Protein AF-A0ABD0K688-F1 (afdb_monomer)

Nearest PDB structures (foldseek):
  4f3j-assembly1_A  TM=7.215E-01  e=3.694E-07  Homo sapiens
  2wnv-assembly1_B  TM=7.063E-01  e=3.920E-07  Homo sapiens
  1gr3-assembly1_A  TM=7.511E-01  e=2.616E-06  Homo sapiens
  2jg8-assembly1_B  TM=7.285E-01  e=1.013E-06  Homo sapiens
  5hzf-assembly1_A  TM=6.745E-01  e=1.872E-04  Homo sapiens

Mean predicted aligned error: 16.09 Å

InterPro domains:
  IPR008983 Tumour necrosis factor-like domain superfamily [G3DSA:2.60.120.40] (109-237)
  IPR008983 Tumour necrosis factor-like domain superfamily [SSF49842] (114-235)

Sequence (237 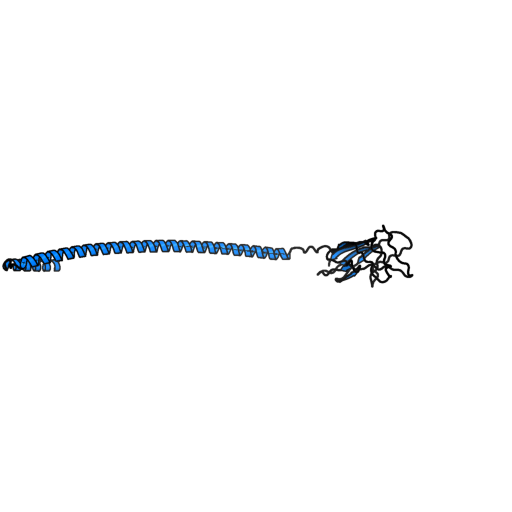aa):
MAQRVTLFLVVAFCMTVLYLLGPAEGSIEIYGKAQQQASQMKAWKLKTISDIANLENLVNHMEDTVTTLNETLDGAFAQADLHADTLGSIVDDLTTILLDIQSGAASVPTYEAPVAFQAQVDASSNTASAWSFYPIVYEDTKLNHLDAYDNQTGIFTAPVRDTNYREMTITKIDALGNREDLAYLHYYTSQETSATTITHLEVGETVAVYPMYDDGDSWTLDSGWYNGFAGYLIAAD

Structure (mmCIF, N/CA/C/O backbone):
data_AF-A0ABD0K688-F1
#
_entry.id   AF-A0ABD0K688-F1
#
loop_
_atom_site.group_PDB
_atom_site.id
_atom_site.type_symbol
_atom_site.label_atom_id
_atom_site.label_alt_id
_atom_site.label_comp_id
_atom_site.label_asym_id
_atom_site.label_entity_id
_atom_site.label_seq_id
_atom_site.pdbx_PDB_ins_code
_atom_site.Cartn_x
_atom_site.Cartn_y
_atom_site.Cartn_z
_atom_site.occupancy
_atom_site.B_iso_or_equiv
_atom_site.auth_seq_id
_atom_site.auth_comp_id
_atom_site.auth_asym_id
_atom_site.auth_atom_id
_atom_site.pdbx_PDB_model_num
ATOM 1 N N . MET A 1 1 ? -59.401 7.915 67.993 1.00 55.50 1 MET A N 1
ATOM 2 C CA . MET A 1 1 ? -59.715 7.745 69.435 1.00 55.50 1 MET A CA 1
ATOM 3 C C . MET A 1 1 ? -60.657 6.576 69.713 1.00 55.50 1 MET A C 1
ATOM 5 O O . MET A 1 1 ? -60.342 5.804 70.606 1.00 55.50 1 MET A O 1
ATOM 9 N N . ALA A 1 2 ? -61.747 6.392 68.956 1.00 57.62 2 ALA A N 1
ATOM 10 C CA . ALA A 1 2 ? -62.766 5.367 69.232 1.00 57.62 2 ALA 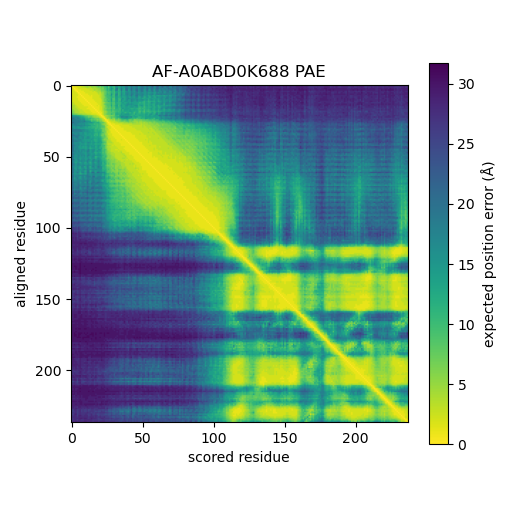A CA 1
ATOM 11 C C . ALA A 1 2 ? -62.225 3.924 69.383 1.00 57.62 2 ALA A C 1
ATOM 13 O O . ALA A 1 2 ? -62.504 3.287 70.390 1.00 57.62 2 ALA A O 1
ATOM 14 N N . GLN A 1 3 ? -61.355 3.443 68.482 1.00 51.72 3 GLN A N 1
ATOM 15 C CA . GLN A 1 3 ? -60.774 2.087 68.579 1.00 51.72 3 GLN A CA 1
ATOM 16 C C . GLN A 1 3 ? -59.948 1.840 69.854 1.00 51.72 3 GLN A C 1
ATOM 18 O O . GLN A 1 3 ? -59.931 0.725 70.370 1.00 51.72 3 GLN A O 1
ATOM 23 N N . ARG A 1 4 ? -59.275 2.871 70.386 1.00 55.72 4 ARG A N 1
ATOM 24 C CA . ARG A 1 4 ? -58.487 2.743 71.623 1.00 55.72 4 ARG A CA 1
ATOM 25 C C . ARG A 1 4 ? -59.384 2.661 72.860 1.00 55.72 4 ARG A C 1
ATOM 27 O O . ARG A 1 4 ? -59.054 1.924 73.779 1.00 55.72 4 ARG A O 1
ATOM 34 N N . VAL A 1 5 ? -60.522 3.363 72.854 1.00 74.00 5 VAL A N 1
ATOM 35 C CA . VAL A 1 5 ? -61.512 3.335 73.947 1.00 74.00 5 VAL A CA 1
ATOM 36 C C . VAL A 1 5 ? -62.238 1.987 73.993 1.00 74.00 5 VAL A C 1
ATOM 38 O O . VAL A 1 5 ? -62.394 1.414 75.068 1.00 74.00 5 VAL A O 1
ATOM 41 N N . THR A 1 6 ? -62.604 1.426 72.836 1.00 75.38 6 THR A N 1
ATOM 42 C CA . THR A 1 6 ? -63.262 0.111 72.759 1.00 75.38 6 THR A CA 1
ATOM 43 C C . THR A 1 6 ? -62.349 -1.019 73.239 1.00 75.38 6 THR A C 1
ATOM 45 O O . THR A 1 6 ? -62.789 -1.863 74.014 1.00 75.38 6 THR A O 1
ATOM 48 N N . LEU A 1 7 ? -61.065 -1.012 72.855 1.00 71.62 7 LEU A N 1
ATOM 49 C CA . LEU A 1 7 ? -60.101 -2.015 73.322 1.00 71.62 7 LEU A CA 1
ATOM 50 C C . LEU A 1 7 ? -59.926 -1.959 74.849 1.00 71.62 7 LEU A C 1
ATOM 52 O O . LEU A 1 7 ? -59.867 -2.995 75.505 1.00 71.62 7 LEU A O 1
ATOM 56 N N . PHE A 1 8 ? -59.900 -0.752 75.418 1.00 76.94 8 PHE A N 1
ATOM 57 C CA . PHE A 1 8 ? -59.746 -0.552 76.858 1.00 76.94 8 PHE A CA 1
ATOM 58 C C . PHE A 1 8 ? -60.951 -1.078 77.652 1.00 76.94 8 PHE A C 1
ATOM 60 O O . PHE A 1 8 ? -60.771 -1.758 78.660 1.00 76.94 8 PHE A O 1
ATOM 67 N N . LEU A 1 9 ? -62.174 -0.824 77.173 1.00 78.31 9 LEU A N 1
ATOM 68 C CA . LEU A 1 9 ? -63.404 -1.317 77.804 1.00 78.31 9 LEU A CA 1
ATOM 69 C C . LEU A 1 9 ? -63.531 -2.844 77.727 1.00 78.31 9 LEU A C 1
ATOM 71 O O . LEU A 1 9 ? -63.941 -3.467 78.703 1.00 78.31 9 LEU A O 1
ATOM 75 N N . VAL A 1 10 ? -63.128 -3.458 76.611 1.00 74.25 10 VAL A N 1
ATOM 76 C CA . VAL A 1 10 ? -63.138 -4.923 76.460 1.00 74.25 10 VAL A CA 1
ATOM 77 C C . VAL A 1 10 ? -62.118 -5.579 77.396 1.00 74.25 10 VAL A C 1
ATOM 79 O O . VAL A 1 10 ? -62.448 -6.550 78.070 1.00 74.25 10 VAL A O 1
ATOM 82 N N . VAL A 1 11 ? -60.905 -5.026 77.510 1.00 75.56 11 VAL A N 1
ATOM 83 C CA . VAL A 1 11 ? -59.882 -5.541 78.438 1.00 75.56 11 VAL A CA 1
ATOM 84 C C . VAL A 1 11 ? -60.329 -5.386 79.894 1.00 75.56 11 VAL A C 1
ATOM 86 O O . VAL A 1 11 ? -60.183 -6.326 80.676 1.00 75.56 11 VAL A O 1
ATOM 89 N N . ALA A 1 12 ? -60.921 -4.243 80.252 1.00 75.50 12 ALA A N 1
ATOM 90 C CA . ALA A 1 12 ? -61.446 -4.006 81.596 1.00 75.50 12 ALA A CA 1
ATOM 91 C C . ALA A 1 12 ? -62.590 -4.975 81.946 1.00 75.50 12 ALA A C 1
ATOM 93 O O . ALA A 1 12 ? -62.613 -5.537 83.043 1.00 75.50 12 ALA A O 1
ATOM 94 N N . PHE A 1 13 ? -63.501 -5.233 81.004 1.00 78.31 13 PHE A N 1
ATOM 95 C CA . PHE A 1 13 ? -64.597 -6.182 81.196 1.00 78.31 13 PHE A CA 1
ATOM 96 C C . PHE A 1 13 ? -64.085 -7.622 81.362 1.00 78.31 13 PHE A C 1
ATOM 98 O O . PHE A 1 13 ? -64.467 -8.299 82.314 1.00 78.31 13 PHE A O 1
ATOM 105 N N . CYS A 1 14 ? -63.147 -8.067 80.519 1.00 71.69 14 CYS A N 1
ATOM 106 C CA . CYS A 1 14 ? -62.541 -9.398 80.629 1.00 71.69 14 CYS A CA 1
ATOM 107 C C . CYS A 1 14 ? -61.786 -9.593 81.954 1.00 71.69 14 CYS A C 1
ATOM 109 O O . CYS A 1 14 ? -61.914 -10.646 82.576 1.00 71.69 14 CYS A O 1
ATOM 111 N N . MET A 1 15 ? -61.051 -8.576 82.419 1.00 72.19 15 MET A N 1
ATOM 112 C CA . MET A 1 15 ? -60.370 -8.601 83.722 1.00 72.19 15 MET A CA 1
ATOM 113 C C . MET A 1 15 ? -61.362 -8.706 84.889 1.00 72.19 15 MET A C 1
ATOM 115 O O . MET A 1 15 ? -61.120 -9.449 85.836 1.00 72.19 15 MET A O 1
ATOM 119 N N . THR A 1 16 ? -62.499 -8.009 84.807 1.00 74.56 16 THR A N 1
ATOM 120 C CA . THR A 1 16 ? -63.538 -8.038 85.852 1.00 74.56 16 THR A CA 1
ATOM 121 C C . THR A 1 16 ? -64.226 -9.406 85.923 1.00 74.56 16 THR A C 1
ATOM 123 O O . THR A 1 16 ? -64.453 -9.931 87.011 1.00 74.56 16 THR A O 1
ATOM 126 N N . VAL A 1 17 ? -64.498 -10.026 84.769 1.00 65.94 17 VAL A N 1
ATOM 127 C CA . VAL A 1 17 ? -65.074 -11.381 84.681 1.00 65.94 17 VAL A CA 1
ATOM 128 C C . VAL A 1 17 ? -64.094 -12.448 85.192 1.00 65.94 17 VAL A C 1
ATOM 130 O O . VAL A 1 17 ? -64.503 -13.345 85.926 1.00 65.94 17 VAL A O 1
ATOM 133 N N . LEU A 1 18 ? -62.798 -12.326 84.880 1.00 61.84 18 LEU A N 1
ATOM 134 C CA . LEU A 1 18 ? -61.742 -13.204 85.407 1.00 61.84 18 LEU A CA 1
ATOM 135 C C . LEU A 1 18 ? -61.584 -13.091 86.931 1.00 61.84 18 LEU A C 1
ATOM 137 O O . LEU A 1 18 ? -61.326 -14.093 87.592 1.00 61.84 18 LEU A O 1
ATOM 141 N N . TYR A 1 19 ? -61.765 -11.893 87.491 1.00 68.19 19 TYR A N 1
ATOM 142 C CA . TYR A 1 19 ? -61.666 -11.654 88.933 1.00 68.19 19 TYR A CA 1
ATOM 143 C C . TYR A 1 19 ? -62.850 -12.250 89.716 1.00 68.19 19 TYR A C 1
ATOM 145 O O . TYR A 1 19 ? -62.671 -12.747 90.826 1.00 68.19 19 TYR A O 1
ATOM 153 N N . LEU A 1 20 ? -64.055 -12.242 89.134 1.00 66.50 20 LEU A N 1
ATOM 154 C CA . LEU A 1 20 ? -65.281 -12.743 89.771 1.00 66.50 20 LEU A CA 1
ATOM 155 C C . LEU A 1 20 ? -65.423 -14.275 89.760 1.00 66.50 20 LEU A C 1
ATOM 157 O O . LEU A 1 20 ? -66.157 -14.810 90.587 1.00 66.50 20 LEU A O 1
ATOM 161 N N . LEU A 1 21 ? -64.744 -14.989 88.855 1.00 61.22 21 LEU A N 1
ATOM 162 C CA . LEU A 1 21 ? -64.892 -16.445 88.702 1.00 61.22 21 LEU A CA 1
ATOM 163 C C . LEU A 1 21 ? -63.985 -17.287 89.619 1.00 61.22 21 LEU A C 1
ATOM 165 O O . LEU A 1 21 ? -64.153 -18.504 89.673 1.00 61.22 21 LEU A O 1
ATOM 169 N N . GLY A 1 22 ? -63.069 -16.665 90.372 1.00 54.56 22 GLY A N 1
ATOM 170 C CA . GLY A 1 22 ? -62.087 -17.368 91.206 1.00 54.56 22 GLY A CA 1
ATOM 171 C C . GLY A 1 22 ? -61.070 -18.179 90.379 1.00 54.56 22 GLY A C 1
ATOM 172 O O . GLY A 1 22 ? -61.324 -18.513 89.220 1.00 54.56 22 GLY A O 1
ATOM 173 N N . PRO A 1 23 ? -59.882 -18.493 90.925 1.00 54.00 23 PRO A N 1
ATOM 174 C CA . PRO A 1 23 ? -58.873 -19.251 90.197 1.00 54.00 23 PRO A CA 1
ATOM 175 C C . PRO A 1 23 ? -59.327 -20.708 90.052 1.00 54.00 23 PRO A C 1
ATOM 177 O O . PRO A 1 23 ? -59.002 -21.563 90.869 1.00 54.00 23 PRO A O 1
ATOM 180 N N . ALA A 1 24 ? -60.077 -21.013 88.994 1.00 58.16 24 ALA A N 1
ATOM 181 C CA . ALA A 1 24 ? -60.140 -22.376 88.489 1.00 58.16 24 ALA A CA 1
ATOM 182 C C . ALA A 1 24 ? -58.705 -22.780 88.114 1.00 58.16 24 ALA A C 1
ATOM 184 O O . ALA A 1 24 ? -58.011 -21.997 87.458 1.00 58.16 24 ALA A O 1
ATOM 185 N N . GLU A 1 25 ? -58.248 -23.968 88.516 1.00 59.59 25 GLU A N 1
ATOM 186 C CA . GLU A 1 25 ? -56.866 -24.445 88.316 1.00 59.59 25 GLU A CA 1
ATOM 187 C C . GLU A 1 25 ? -56.391 -24.367 86.843 1.00 59.59 25 GLU A C 1
ATOM 189 O O . GLU A 1 25 ? -55.195 -24.277 86.584 1.00 59.59 25 GLU A O 1
ATOM 194 N N . GLY A 1 26 ? -57.307 -24.262 85.867 1.00 61.91 26 GLY A N 1
ATOM 195 C CA . GLY A 1 26 ? -56.992 -24.016 84.450 1.00 61.91 26 GLY A CA 1
ATOM 196 C C . GLY A 1 26 ? -56.636 -22.566 84.056 1.00 61.91 26 GLY A C 1
ATOM 197 O O . GLY A 1 26 ? -56.134 -22.338 82.957 1.00 61.91 26 GLY A O 1
ATOM 198 N N . SER A 1 27 ? -56.863 -21.562 84.910 1.00 66.44 27 SER A N 1
ATOM 199 C CA . SER A 1 27 ? -56.639 -20.135 84.587 1.00 66.44 27 SER A CA 1
ATOM 200 C C . SER A 1 27 ? -5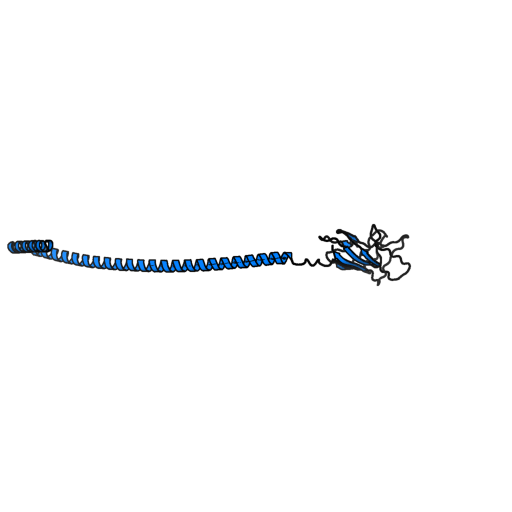5.156 -19.740 84.519 1.00 66.44 27 SER A C 1
ATOM 202 O O . SER A 1 27 ? -54.769 -18.926 83.677 1.00 66.44 27 SER A O 1
ATOM 204 N N . ILE A 1 28 ? -54.307 -20.363 85.343 1.00 74.19 28 ILE A N 1
ATOM 205 C CA . ILE A 1 28 ? -52.852 -20.136 85.355 1.00 74.19 28 ILE A CA 1
ATOM 206 C C . ILE A 1 28 ? -52.215 -20.672 84.065 1.00 74.19 28 ILE A C 1
ATOM 208 O O . ILE A 1 28 ? -51.373 -20.006 83.460 1.00 74.19 28 ILE A O 1
ATOM 212 N N . GLU A 1 29 ? -52.659 -21.841 83.596 1.00 80.62 29 GLU A N 1
ATOM 213 C CA . GLU A 1 29 ? -52.161 -22.448 82.358 1.00 80.62 29 GLU A CA 1
ATOM 214 C C . GLU A 1 29 ? -52.538 -21.611 81.123 1.00 80.62 29 GLU A C 1
ATOM 216 O O . GLU A 1 29 ? -51.704 -21.384 80.242 1.00 80.62 29 GLU A O 1
ATOM 221 N N . ILE A 1 30 ? -53.770 -21.090 81.076 1.00 79.38 30 ILE A N 1
ATOM 222 C CA . ILE A 1 30 ? -54.231 -20.203 79.997 1.00 79.38 30 ILE A CA 1
ATOM 223 C C . ILE A 1 30 ? -53.402 -18.912 79.964 1.00 79.38 30 ILE A C 1
ATOM 225 O O . ILE A 1 30 ? -52.973 -18.486 78.890 1.00 79.38 30 ILE A O 1
ATOM 229 N N . TYR A 1 31 ? -53.126 -18.308 81.124 1.00 77.31 31 TYR A N 1
ATOM 230 C CA . TYR A 1 31 ? -52.324 -17.085 81.202 1.00 77.31 31 TYR A CA 1
ATOM 231 C C . TYR A 1 31 ? -50.864 -17.316 80.780 1.00 77.31 31 TYR A C 1
ATOM 233 O O . TYR A 1 31 ? -50.309 -16.522 80.018 1.00 77.31 31 TYR A O 1
ATOM 241 N N . GLY A 1 32 ? -50.262 -18.437 81.193 1.00 84.94 32 GLY A N 1
ATOM 242 C CA . GLY A 1 32 ? -48.920 -18.834 80.759 1.00 84.94 32 GLY A CA 1
ATOM 243 C C . GLY A 1 32 ? -48.826 -19.034 79.242 1.00 84.94 32 GLY A C 1
ATOM 244 O O . GLY A 1 32 ? -47.927 -18.486 78.599 1.00 84.94 32 GLY A O 1
ATOM 245 N N . LYS A 1 33 ? -49.802 -19.731 78.639 1.00 86.69 33 LYS A N 1
ATOM 246 C CA . LYS A 1 33 ? -49.888 -19.902 77.176 1.00 86.69 33 LYS A CA 1
ATOM 247 C C . LYS A 1 33 ? -50.063 -18.565 76.451 1.00 86.69 33 LYS A C 1
ATOM 249 O O . LYS A 1 33 ? -49.404 -18.336 75.438 1.00 86.69 33 LYS A O 1
ATOM 254 N N . ALA A 1 34 ? -50.884 -17.658 76.981 1.00 80.81 34 ALA A N 1
ATOM 255 C CA . ALA A 1 34 ? -51.072 -16.324 76.409 1.00 80.81 34 ALA A CA 1
ATOM 256 C C . ALA A 1 34 ? -49.786 -15.477 76.461 1.00 80.81 34 ALA A C 1
ATOM 258 O O . ALA A 1 34 ? -49.431 -14.833 75.472 1.00 80.81 34 ALA A O 1
ATOM 259 N N . GLN A 1 35 ? -49.040 -15.510 77.572 1.00 86.56 35 GLN A N 1
ATOM 260 C CA . GLN A 1 35 ? -47.742 -14.829 77.677 1.00 86.56 35 GLN A CA 1
ATOM 261 C C . GLN A 1 35 ? -46.695 -15.413 76.718 1.00 86.56 35 GLN A C 1
ATOM 263 O O . GLN A 1 35 ? -45.935 -14.660 76.096 1.00 86.56 35 GLN A O 1
ATOM 268 N N . GLN A 1 36 ? -46.673 -16.739 76.553 1.00 91.19 36 GLN A N 1
ATOM 269 C CA . GLN A 1 36 ? -45.793 -17.408 75.597 1.00 91.19 36 GLN A CA 1
ATOM 270 C C . GLN A 1 36 ? -46.123 -16.994 74.157 1.00 91.19 36 GLN A C 1
ATOM 272 O O . GLN A 1 36 ? -45.222 -16.603 73.414 1.00 91.19 36 GLN A O 1
ATOM 277 N N . GLN A 1 37 ? -47.405 -16.999 73.777 1.00 89.25 37 GLN A N 1
ATOM 278 C CA . GLN A 1 37 ? -47.856 -16.548 72.457 1.00 89.25 37 GLN A CA 1
ATOM 279 C C . GLN A 1 37 ? -47.529 -15.070 72.210 1.00 89.25 37 GLN A C 1
ATOM 281 O O . GLN A 1 37 ? -47.034 -14.721 71.139 1.00 89.25 37 GLN A O 1
ATOM 286 N N . ALA A 1 38 ? -47.735 -14.193 73.198 1.00 85.31 38 ALA A N 1
ATOM 287 C CA . ALA A 1 38 ? -47.381 -12.778 73.085 1.00 85.31 38 ALA A CA 1
ATOM 288 C C . ALA A 1 38 ? -45.869 -12.577 72.878 1.00 85.31 38 ALA A C 1
ATOM 290 O O . ALA A 1 38 ? -45.454 -11.758 72.053 1.00 85.31 38 ALA A O 1
ATOM 291 N N . SER A 1 39 ? -45.043 -13.362 73.575 1.00 90.75 39 SER A N 1
ATOM 292 C CA . SER A 1 39 ? -43.584 -13.344 73.421 1.00 90.75 39 SER A CA 1
ATOM 293 C C . SER A 1 39 ? -43.154 -13.833 72.036 1.00 90.75 39 SER A C 1
ATOM 295 O O . SER A 1 39 ? -42.350 -13.171 71.377 1.00 90.75 39 SER A O 1
ATOM 297 N N . GLN A 1 40 ? -43.741 -14.931 71.548 1.00 92.62 40 GLN A N 1
ATOM 298 C CA . GLN A 1 40 ? -43.511 -15.441 70.192 1.00 92.62 40 GLN A CA 1
ATOM 299 C C . GLN A 1 40 ? -43.918 -14.416 69.128 1.00 92.62 40 GLN A C 1
ATOM 301 O O . GLN A 1 40 ? -43.161 -14.164 68.193 1.00 92.62 40 GLN A O 1
ATOM 306 N N . MET A 1 41 ? -45.067 -13.756 69.295 1.00 92.00 41 MET A N 1
ATOM 307 C CA . MET A 1 41 ? -45.538 -12.731 68.363 1.00 92.00 41 MET A CA 1
ATOM 308 C C . MET A 1 41 ? -44.637 -11.491 68.362 1.00 92.00 41 MET A C 1
ATOM 310 O O . MET A 1 41 ? -44.379 -10.923 67.302 1.00 92.00 41 MET A O 1
ATOM 314 N N . LYS A 1 42 ? -44.119 -11.074 69.525 1.00 91.44 42 LYS A N 1
ATOM 315 C CA . LYS A 1 42 ? -43.135 -9.985 69.615 1.00 91.44 42 LYS A CA 1
ATOM 316 C C . LYS A 1 42 ? -41.836 -10.352 68.894 1.00 91.44 42 LYS A C 1
ATOM 318 O O . LYS A 1 42 ? -41.343 -9.541 68.114 1.00 91.44 42 LYS A O 1
ATOM 323 N N . ALA A 1 43 ? -41.313 -11.559 69.116 1.00 93.00 43 ALA A N 1
ATOM 324 C CA . ALA A 1 43 ? -40.114 -12.050 68.437 1.00 93.00 43 ALA A CA 1
ATOM 325 C C . ALA A 1 43 ? -40.313 -12.121 66.915 1.00 93.00 43 ALA A C 1
ATOM 327 O O . ALA A 1 43 ? -39.469 -11.646 66.160 1.00 93.00 43 ALA A O 1
ATOM 328 N N . TRP A 1 44 ? -41.464 -12.628 66.463 1.00 94.12 44 TRP A N 1
ATOM 329 C CA . TRP A 1 44 ? -41.822 -12.672 65.046 1.00 94.12 44 TRP A CA 1
ATOM 330 C C . TRP A 1 44 ? -41.912 -11.273 64.418 1.00 94.12 44 TRP A C 1
ATOM 332 O O . TRP A 1 44 ? -41.364 -11.055 63.338 1.00 94.12 44 TRP A O 1
ATOM 342 N N . LYS A 1 45 ? -42.529 -10.297 65.103 1.00 91.50 45 LYS A N 1
ATOM 343 C CA . LYS A 1 45 ? -42.584 -8.900 64.632 1.00 91.50 45 LYS A CA 1
ATOM 344 C C . LYS A 1 45 ? -41.194 -8.280 64.512 1.00 91.50 45 LYS A C 1
ATOM 346 O O . LYS A 1 45 ? -40.906 -7.654 63.501 1.00 91.50 45 LYS A O 1
ATOM 351 N N . LEU A 1 46 ? -40.337 -8.468 65.518 1.00 93.94 46 LEU A N 1
ATOM 352 C CA . LEU A 1 46 ? -38.960 -7.963 65.488 1.00 93.94 46 LEU A CA 1
ATOM 353 C C . LEU A 1 46 ? -38.155 -8.591 64.347 1.00 93.94 46 LEU A C 1
ATOM 355 O O . LEU A 1 46 ? -37.461 -7.872 63.634 1.00 93.94 46 LEU A O 1
ATOM 359 N N . LYS A 1 47 ? -38.303 -9.904 64.128 1.00 95.81 47 LYS A N 1
ATOM 360 C CA . LYS A 1 47 ? -37.688 -10.592 62.991 1.00 95.81 47 LYS A CA 1
ATOM 361 C C . LYS A 1 47 ? -38.181 -10.021 61.659 1.00 95.81 47 LYS A C 1
ATOM 363 O O . LYS A 1 47 ? -37.367 -9.674 60.821 1.00 95.81 47 LYS A O 1
ATOM 368 N N . THR A 1 48 ? -39.493 -9.847 61.503 1.00 93.50 48 THR A N 1
ATOM 369 C CA . THR A 1 48 ? -40.089 -9.296 60.274 1.00 93.50 48 THR A CA 1
ATOM 370 C C . THR A 1 48 ? -39.573 -7.885 59.977 1.00 93.50 48 THR A C 1
ATOM 372 O O . THR A 1 48 ? -39.243 -7.586 58.838 1.00 93.50 48 THR A O 1
ATOM 375 N N . ILE A 1 49 ? -39.450 -7.023 60.995 1.00 93.81 49 ILE A N 1
ATOM 376 C CA . ILE A 1 49 ? -38.868 -5.678 60.842 1.00 93.81 49 ILE A CA 1
ATOM 377 C C . ILE A 1 49 ? -37.401 -5.762 60.400 1.00 93.81 49 ILE A C 1
ATOM 379 O O . ILE A 1 49 ? -36.991 -5.023 59.512 1.00 93.81 49 ILE A O 1
ATOM 383 N N . SER A 1 50 ? -36.622 -6.673 60.990 1.00 95.38 50 SER A N 1
ATOM 384 C CA . SER A 1 50 ? -35.230 -6.897 60.587 1.00 95.38 50 SER A CA 1
ATOM 385 C C . SER A 1 50 ? -35.119 -7.396 59.145 1.00 95.38 50 SER A C 1
ATOM 387 O O . SER A 1 50 ? -34.245 -6.938 58.417 1.00 95.38 50 SER A O 1
ATOM 389 N N . ASP A 1 51 ? -35.990 -8.317 58.730 1.00 95.94 51 ASP A N 1
ATOM 390 C CA . ASP A 1 51 ? -36.013 -8.854 57.368 1.00 95.94 51 ASP A CA 1
ATOM 391 C C . ASP A 1 51 ? -36.379 -7.751 56.354 1.00 95.94 51 ASP A C 1
ATOM 393 O O . ASP A 1 51 ? -35.754 -7.664 55.301 1.00 95.94 51 ASP A O 1
ATOM 397 N N . ILE A 1 52 ? -37.319 -6.855 56.694 1.00 95.12 52 ILE A N 1
ATOM 398 C CA . ILE A 1 52 ? -37.663 -5.680 55.872 1.00 95.12 52 ILE A CA 1
ATOM 399 C C . ILE A 1 52 ? -36.463 -4.736 55.728 1.00 95.12 52 ILE A C 1
ATOM 401 O O . ILE A 1 52 ? -36.124 -4.369 54.609 1.00 95.12 52 ILE A O 1
ATOM 405 N N . ALA A 1 53 ? -35.777 -4.398 56.824 1.00 94.81 53 ALA A N 1
ATOM 406 C CA . ALA A 1 53 ? -34.596 -3.533 56.766 1.00 94.81 53 ALA A CA 1
ATOM 407 C C . ALA A 1 53 ? -33.464 -4.149 55.919 1.00 94.81 53 ALA A C 1
ATOM 409 O O . ALA A 1 53 ? -32.775 -3.451 55.178 1.00 94.81 53 ALA A O 1
ATOM 410 N N . ASN A 1 54 ? -33.286 -5.473 55.985 1.00 95.81 54 ASN A N 1
ATOM 411 C CA . ASN A 1 54 ? -32.326 -6.182 55.137 1.00 95.81 54 ASN A CA 1
ATOM 412 C C . ASN A 1 54 ? -32.712 -6.123 53.650 1.00 95.81 54 ASN A C 1
ATOM 414 O O . ASN A 1 54 ? -31.831 -5.984 52.804 1.00 95.81 54 ASN A O 1
ATOM 418 N N . LEU A 1 55 ? -34.008 -6.207 53.327 1.00 95.94 55 LEU A N 1
ATOM 419 C CA . LEU A 1 55 ? -34.500 -6.058 51.955 1.00 95.94 55 LEU A CA 1
ATOM 420 C C . LEU A 1 55 ? -34.322 -4.629 51.433 1.00 95.94 55 LEU A C 1
ATOM 422 O O . LEU A 1 55 ? -33.895 -4.470 50.296 1.00 95.94 55 LEU A O 1
ATOM 426 N N . GLU A 1 56 ? -34.585 -3.603 52.246 1.00 95.88 56 GLU A N 1
ATOM 427 C CA . GLU A 1 56 ? -34.336 -2.200 51.874 1.00 95.88 56 GLU A CA 1
ATOM 428 C C . GLU A 1 56 ? -32.852 -1.962 51.567 1.00 95.88 56 GLU A C 1
ATOM 430 O O . GLU A 1 56 ? -32.517 -1.388 50.534 1.00 95.88 56 GLU A O 1
ATOM 435 N N . ASN A 1 57 ? -31.951 -2.486 52.404 1.00 96.12 57 ASN A N 1
ATOM 436 C CA . ASN A 1 57 ? -30.511 -2.413 52.147 1.00 96.12 57 ASN A CA 1
ATOM 437 C C . ASN A 1 57 ? -30.111 -3.128 50.848 1.00 96.12 57 ASN A C 1
ATOM 439 O O . ASN A 1 57 ? -29.261 -2.628 50.112 1.00 96.12 57 ASN A O 1
ATOM 443 N N . LEU A 1 58 ? -30.716 -4.285 50.552 1.00 95.62 58 LEU A N 1
ATOM 444 C CA . LEU A 1 58 ? -30.469 -5.008 49.305 1.00 95.62 58 LEU A CA 1
ATOM 445 C C . LEU A 1 58 ? -30.957 -4.215 48.085 1.00 95.62 58 LEU A C 1
ATOM 447 O O . LEU A 1 58 ? -30.238 -4.147 47.094 1.00 95.62 58 LEU A O 1
ATOM 451 N N . VAL A 1 59 ? -32.145 -3.607 48.161 1.00 97.31 59 VAL A N 1
ATOM 452 C CA . VAL A 1 59 ? -32.694 -2.772 47.082 1.00 97.31 59 VAL A CA 1
ATOM 453 C C . VAL A 1 59 ? -31.787 -1.574 46.818 1.00 97.31 59 VAL A C 1
ATOM 455 O O . VAL A 1 59 ? -31.387 -1.382 45.675 1.00 97.31 59 VAL A O 1
ATOM 458 N N . ASN A 1 60 ? -31.373 -0.848 47.859 1.00 95.75 60 ASN A N 1
ATOM 459 C CA . ASN A 1 60 ? -30.455 0.284 47.709 1.00 95.75 60 ASN A CA 1
ATOM 460 C C . ASN A 1 60 ? -29.130 -0.151 47.059 1.00 95.75 60 ASN A C 1
ATOM 462 O O . ASN A 1 60 ? -28.648 0.487 46.130 1.00 95.75 60 ASN A O 1
ATOM 466 N N . HIS A 1 61 ? -28.572 -1.293 47.477 1.00 95.75 61 HIS A N 1
ATOM 467 C CA . HIS A 1 61 ? -27.354 -1.827 46.864 1.00 95.75 61 HIS A CA 1
ATOM 468 C C . HIS A 1 61 ? -27.545 -2.200 45.383 1.00 95.75 61 HIS A C 1
ATOM 470 O O . HIS A 1 61 ? -26.641 -2.007 44.567 1.00 95.75 61 HIS A O 1
ATOM 476 N N . MET A 1 62 ? -28.715 -2.733 45.016 1.00 96.56 62 MET A N 1
ATOM 477 C CA . MET A 1 62 ? -29.053 -3.012 43.620 1.00 96.56 62 MET A CA 1
ATOM 478 C C . MET A 1 62 ? -29.200 -1.723 42.802 1.00 96.56 62 MET A C 1
ATOM 480 O O . MET A 1 62 ? -28.717 -1.685 41.674 1.00 96.56 62 MET A O 1
ATOM 484 N N . GLU A 1 63 ? -29.810 -0.673 43.355 1.00 97.25 63 GLU A N 1
ATOM 485 C CA . GLU A 1 63 ? -29.929 0.640 42.704 1.00 97.25 63 GLU A CA 1
ATOM 486 C C . GLU A 1 63 ? -28.556 1.284 42.461 1.00 97.25 63 GLU A C 1
ATOM 488 O O . GLU A 1 63 ? -28.275 1.732 41.345 1.00 97.25 63 GLU A O 1
ATOM 493 N N . ASP A 1 64 ? -27.660 1.237 43.450 1.00 97.19 64 ASP A N 1
ATOM 494 C CA . ASP A 1 64 ? -26.275 1.704 43.312 1.00 97.19 64 ASP A CA 1
ATOM 495 C C . ASP A 1 64 ? -25.519 0.910 42.233 1.00 97.19 64 ASP A C 1
ATOM 497 O O . ASP A 1 64 ? -24.791 1.474 41.409 1.00 97.19 64 ASP A O 1
ATOM 501 N N . THR A 1 65 ? -25.723 -0.412 42.198 1.00 96.00 65 THR A N 1
ATOM 502 C CA . THR A 1 65 ? -25.103 -1.296 41.199 1.00 96.00 65 THR A CA 1
ATOM 503 C C . THR A 1 65 ? -25.603 -0.977 39.791 1.00 96.00 65 THR A C 1
ATOM 505 O O . THR A 1 65 ? -24.800 -0.880 38.866 1.00 96.00 65 THR A O 1
ATOM 508 N N . VAL A 1 66 ? -26.914 -0.781 39.613 1.00 97.00 66 VAL A N 1
ATOM 509 C CA . VAL A 1 66 ? -27.507 -0.396 38.322 1.00 97.00 66 VAL A CA 1
ATOM 510 C C . VAL A 1 66 ? -26.992 0.970 37.873 1.00 97.00 66 VAL A C 1
ATOM 512 O O . VAL A 1 66 ? -26.639 1.129 36.708 1.00 97.00 66 VAL A O 1
ATOM 515 N N . THR A 1 67 ? -26.886 1.930 38.792 1.00 97.06 67 THR A N 1
ATOM 516 C CA . THR A 1 67 ? -26.344 3.265 38.501 1.00 97.06 67 THR A CA 1
ATOM 517 C C . THR A 1 67 ? -24.894 3.175 38.024 1.00 97.06 67 THR A C 1
ATOM 519 O O . THR A 1 67 ? -24.568 3.676 36.951 1.00 97.06 67 THR A O 1
ATOM 522 N N . THR A 1 68 ? -24.051 2.433 38.746 1.00 96.69 68 THR A N 1
ATOM 523 C CA . THR A 1 68 ? -22.639 2.222 38.381 1.00 96.69 68 THR A CA 1
ATOM 524 C C . THR A 1 68 ? -22.494 1.520 37.025 1.00 96.69 68 THR A C 1
ATOM 526 O O . THR A 1 68 ? -21.621 1.864 36.225 1.00 96.69 68 THR A O 1
ATOM 529 N N . LEU A 1 69 ? -23.348 0.527 36.745 1.00 96.50 69 LEU A N 1
ATOM 530 C CA . LEU A 1 69 ? -23.356 -0.175 35.459 1.00 96.50 69 LEU A CA 1
ATOM 531 C C . LEU A 1 69 ? -23.750 0.753 34.308 1.00 96.50 69 LEU A C 1
ATOM 533 O O . LEU A 1 69 ? -23.109 0.693 33.261 1.00 96.50 69 LEU A O 1
ATOM 537 N N . ASN A 1 70 ? -24.750 1.615 34.501 1.00 96.38 70 ASN A N 1
ATOM 538 C CA . ASN A 1 70 ? -25.154 2.592 33.490 1.00 96.38 70 ASN A CA 1
ATOM 539 C C . ASN A 1 70 ? -24.031 3.593 33.202 1.00 96.38 70 ASN A C 1
ATOM 541 O O . ASN A 1 70 ? -23.681 3.780 32.044 1.00 96.38 70 ASN A O 1
ATOM 545 N N . GLU A 1 71 ? -23.394 4.153 34.232 1.00 96.75 71 GLU A N 1
ATOM 546 C CA . GLU A 1 71 ? -22.263 5.075 34.053 1.00 96.75 71 GLU A CA 1
ATOM 547 C C . GLU A 1 71 ? -21.080 4.408 33.330 1.00 96.75 71 GLU A C 1
ATOM 549 O O . GLU A 1 71 ? -20.450 5.006 32.455 1.00 96.75 71 GLU A O 1
ATOM 554 N N . THR A 1 72 ? -20.796 3.142 33.655 1.00 95.94 72 THR A N 1
ATOM 555 C CA . THR A 1 72 ? -19.749 2.359 32.979 1.00 95.94 72 THR A CA 1
ATOM 556 C C . THR A 1 72 ? -20.099 2.114 31.511 1.00 95.94 72 THR A C 1
ATOM 558 O O . THR A 1 72 ? -19.228 2.208 30.644 1.00 95.94 72 THR A O 1
ATOM 561 N N . LEU A 1 73 ? -21.364 1.801 31.224 1.00 96.19 73 LEU A N 1
ATOM 562 C CA . LEU A 1 73 ? -21.851 1.548 29.872 1.00 96.19 73 LEU A CA 1
ATOM 563 C C . LEU A 1 73 ? -21.816 2.820 29.014 1.00 96.19 73 LEU A C 1
ATOM 565 O O . LEU A 1 73 ? -21.320 2.774 27.890 1.00 96.19 73 LEU A O 1
ATOM 569 N N . ASP A 1 74 ? -22.254 3.953 29.561 1.00 96.50 74 ASP A N 1
ATOM 570 C CA . ASP A 1 74 ? -22.193 5.256 28.893 1.00 96.50 74 ASP A CA 1
ATOM 571 C C . ASP A 1 74 ? -20.740 5.653 28.588 1.00 96.50 74 ASP A C 1
ATOM 573 O O . ASP A 1 74 ? -20.425 6.094 27.481 1.00 96.50 74 ASP A O 1
ATOM 577 N N . GLY A 1 75 ? -19.821 5.418 29.533 1.00 96.44 75 GLY A N 1
ATOM 578 C CA . GLY A 1 75 ? -18.388 5.628 29.320 1.00 96.44 75 GLY A CA 1
ATOM 579 C C . GLY A 1 75 ? -17.802 4.735 28.220 1.00 96.44 75 GLY A C 1
ATOM 580 O O . GLY A 1 75 ? -16.990 5.198 27.416 1.00 96.44 75 GLY A O 1
ATOM 581 N N . ALA A 1 76 ? -18.228 3.471 28.146 1.00 95.44 76 ALA A N 1
ATOM 582 C CA . ALA A 1 76 ? -17.796 2.544 27.103 1.00 95.44 76 ALA A CA 1
ATOM 583 C C . ALA A 1 76 ? -18.313 2.952 25.714 1.00 95.44 76 ALA A C 1
ATOM 585 O O . ALA A 1 76 ? -17.554 2.894 24.745 1.00 95.44 76 ALA A O 1
ATOM 586 N N . PHE A 1 77 ? -19.567 3.408 25.611 1.00 96.44 77 PHE A N 1
ATOM 587 C CA . PHE A 1 77 ? -20.113 3.923 24.353 1.00 96.44 77 PHE A CA 1
ATOM 588 C C . PHE A 1 77 ? -19.398 5.197 23.895 1.00 96.44 77 PHE A C 1
ATOM 590 O O . PHE A 1 77 ? -18.999 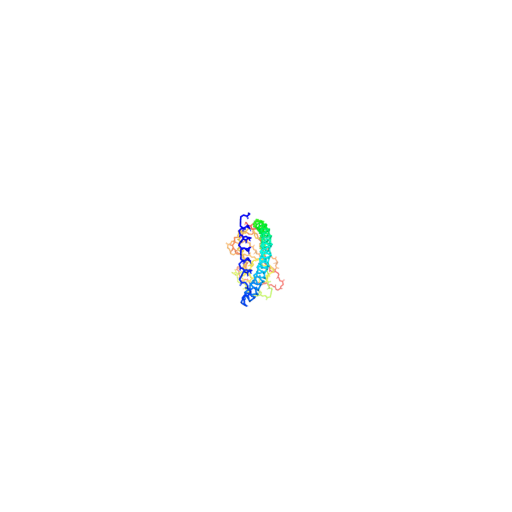5.274 22.737 1.00 96.44 77 PHE A O 1
ATOM 597 N N . ALA A 1 78 ? -19.117 6.137 24.802 1.00 96.06 78 ALA A N 1
ATOM 598 C CA . ALA A 1 78 ? -18.363 7.345 24.464 1.00 96.06 78 ALA A CA 1
ATOM 599 C C . ALA A 1 78 ? -16.941 7.040 23.948 1.00 96.06 78 ALA A C 1
ATOM 601 O O . ALA A 1 78 ? -16.455 7.694 23.024 1.00 96.06 78 ALA A O 1
ATOM 602 N N . GLN A 1 79 ? -16.263 6.031 24.513 1.00 95.12 79 GLN A N 1
ATOM 603 C CA . GLN A 1 79 ? -14.964 5.577 23.998 1.00 95.12 79 GLN A CA 1
ATOM 604 C C . GLN A 1 79 ? -15.078 4.907 22.624 1.00 95.12 79 GLN A C 1
ATOM 606 O O . GLN A 1 79 ? -14.205 5.100 21.777 1.00 95.12 79 GLN A O 1
ATOM 611 N N . ALA A 1 80 ? -16.135 4.123 22.395 1.00 94.25 80 ALA A N 1
ATOM 612 C CA . ALA A 1 80 ? -16.375 3.479 21.108 1.00 94.25 80 ALA A CA 1
ATOM 613 C C . ALA A 1 80 ? -16.619 4.508 19.991 1.00 94.25 80 ALA A C 1
ATOM 615 O O . ALA A 1 80 ? -16.035 4.369 18.917 1.00 94.25 80 ALA A O 1
ATOM 616 N N . ASP A 1 81 ? -17.396 5.559 20.266 1.00 95.81 81 ASP A N 1
ATOM 617 C CA . ASP A 1 81 ? -17.638 6.656 19.321 1.00 95.81 81 ASP A CA 1
ATOM 618 C C . ASP A 1 81 ? -16.334 7.391 18.970 1.00 95.81 81 ASP A C 1
ATOM 620 O O . ASP A 1 81 ? -16.017 7.570 17.795 1.00 95.81 81 ASP A O 1
ATOM 624 N N . LEU A 1 82 ? -15.498 7.708 19.968 1.00 95.62 82 LEU A N 1
ATOM 625 C CA . LEU A 1 82 ? -14.191 8.337 19.735 1.00 95.62 82 LEU A CA 1
ATOM 626 C C . LEU A 1 82 ? -13.268 7.476 18.850 1.00 95.62 82 LEU A C 1
ATOM 628 O O . LEU A 1 82 ? -12.544 7.992 17.991 1.00 95.62 82 LEU A O 1
ATOM 632 N N . HIS A 1 83 ? -13.270 6.156 19.056 1.00 94.31 83 HIS A N 1
ATOM 633 C CA . HIS A 1 83 ? -12.517 5.232 18.208 1.00 94.31 83 HIS A CA 1
ATOM 634 C C . HIS A 1 83 ? -13.075 5.171 16.781 1.00 94.31 83 HIS A C 1
ATOM 636 O O . HIS A 1 83 ? -12.288 5.097 15.836 1.00 94.31 83 HIS A O 1
ATOM 642 N N . ALA A 1 84 ? -14.400 5.220 16.610 1.00 95.19 84 ALA A N 1
ATOM 643 C CA . ALA A 1 84 ? -15.033 5.246 15.295 1.00 95.19 84 ALA A CA 1
ATOM 644 C C . ALA A 1 84 ? -14.649 6.510 14.507 1.00 95.19 84 ALA A C 1
ATOM 646 O O . ALA A 1 84 ? -14.249 6.396 13.348 1.00 95.19 84 ALA A O 1
ATOM 647 N N . ASP A 1 85 ? -14.656 7.681 15.150 1.00 95.69 85 ASP A N 1
ATOM 648 C CA . ASP A 1 85 ? -14.223 8.946 14.539 1.00 95.69 85 ASP A CA 1
ATOM 649 C C . ASP A 1 85 ? -12.744 8.905 14.128 1.00 95.69 85 ASP A C 1
ATOM 651 O O . ASP A 1 85 ? -12.376 9.307 13.021 1.00 95.69 85 ASP A O 1
ATOM 655 N N . THR A 1 86 ? -11.888 8.354 14.996 1.00 95.56 86 THR A N 1
ATOM 656 C CA . THR A 1 86 ? -10.454 8.189 14.708 1.00 95.56 86 THR A CA 1
ATOM 657 C C . THR A 1 86 ? -10.233 7.288 13.490 1.00 95.56 86 THR A C 1
ATOM 659 O O . THR A 1 86 ? -9.426 7.608 12.617 1.00 95.56 86 THR A O 1
ATOM 662 N N . LEU A 1 87 ? -10.962 6.170 13.405 1.00 94.31 87 LEU A N 1
ATOM 663 C CA . LEU A 1 87 ? -10.907 5.273 12.249 1.00 94.31 87 LEU A CA 1
ATOM 664 C C . LEU A 1 87 ? -11.411 5.955 10.972 1.00 94.31 87 LEU A C 1
ATOM 666 O O . LEU A 1 87 ? -10.803 5.761 9.922 1.00 94.31 87 LEU A O 1
ATOM 670 N N . GLY A 1 88 ? -12.466 6.770 11.060 1.00 95.38 88 GLY A N 1
ATOM 671 C CA . GLY A 1 88 ? -12.959 7.577 9.942 1.00 95.38 88 GLY A CA 1
ATOM 672 C C . GLY A 1 88 ? -11.876 8.494 9.369 1.00 95.38 88 GLY A C 1
ATOM 673 O O . GLY A 1 88 ? -11.592 8.432 8.176 1.00 95.38 88 GLY A O 1
ATOM 674 N N . SER A 1 89 ? -11.185 9.249 10.231 1.00 95.69 89 SER A N 1
ATOM 675 C CA . SER A 1 89 ? -10.086 10.135 9.813 1.00 95.69 89 SER A CA 1
ATOM 676 C C . SER A 1 89 ? -8.941 9.382 9.128 1.00 95.69 89 SER A C 1
ATOM 678 O O . SER A 1 89 ? -8.398 9.861 8.138 1.00 95.69 89 SER A O 1
ATOM 680 N N . ILE A 1 90 ? -8.576 8.192 9.622 1.00 93.94 90 ILE A N 1
ATOM 681 C CA . ILE A 1 90 ? -7.520 7.370 9.006 1.00 93.94 90 ILE A CA 1
ATOM 682 C C . ILE A 1 90 ? -7.931 6.914 7.599 1.00 93.94 90 ILE A C 1
ATOM 684 O O . ILE A 1 90 ? -7.101 6.882 6.690 1.00 93.94 90 ILE A O 1
ATOM 688 N N . VAL A 1 91 ? -9.199 6.541 7.406 1.00 97.25 91 VAL A N 1
ATOM 689 C CA . VAL A 1 91 ? -9.715 6.131 6.091 1.00 97.25 91 VAL A CA 1
ATOM 690 C C . VAL A 1 91 ? -9.676 7.294 5.097 1.00 97.25 91 VAL A C 1
ATOM 692 O O . VAL A 1 91 ? -9.284 7.088 3.943 1.00 97.25 91 VAL A O 1
ATOM 695 N N . ASP A 1 92 ? -10.009 8.508 5.533 1.00 95.88 92 ASP A N 1
ATOM 696 C CA . ASP A 1 92 ? -9.945 9.711 4.697 1.00 95.88 92 ASP A CA 1
ATOM 697 C C . ASP A 1 92 ? -8.497 10.053 4.290 1.00 95.88 92 ASP A C 1
ATOM 699 O O . ASP A 1 92 ? -8.223 10.310 3.109 1.00 95.88 92 ASP A O 1
ATOM 703 N N . ASP A 1 93 ? -7.547 9.964 5.227 1.00 96.94 93 ASP A N 1
ATOM 704 C CA . ASP A 1 93 ? -6.117 10.176 4.959 1.00 96.94 93 ASP A CA 1
ATOM 705 C C . ASP A 1 93 ? -5.579 9.159 3.940 1.00 96.94 93 ASP A C 1
ATOM 707 O O . ASP A 1 93 ? -4.918 9.523 2.962 1.00 96.94 93 ASP A O 1
ATOM 711 N N . LEU A 1 94 ? -5.899 7.872 4.118 1.00 94.56 94 LEU A N 1
ATOM 712 C CA . LEU A 1 94 ? -5.488 6.813 3.191 1.00 94.56 94 LEU A CA 1
ATOM 713 C C . LEU A 1 94 ? -6.094 6.995 1.797 1.00 94.56 94 LEU A C 1
ATOM 715 O O . LEU A 1 94 ? -5.421 6.746 0.795 1.00 94.56 94 LEU A O 1
ATOM 719 N N . THR A 1 95 ? -7.347 7.444 1.723 1.00 95.31 95 THR A N 1
ATOM 720 C CA . THR A 1 95 ? -8.018 7.735 0.450 1.00 95.31 95 THR A CA 1
ATOM 721 C C . THR A 1 95 ? -7.321 8.879 -0.285 1.00 95.31 95 THR A C 1
ATOM 723 O O . THR A 1 95 ? -7.095 8.787 -1.491 1.00 95.31 95 THR A O 1
ATOM 726 N N . THR A 1 96 ? -6.910 9.919 0.442 1.00 96.12 96 THR A N 1
ATOM 727 C CA . THR A 1 96 ? -6.156 11.051 -0.116 1.00 96.12 96 THR A CA 1
ATOM 728 C C . THR A 1 96 ? -4.800 10.602 -0.658 1.00 96.12 96 THR A C 1
ATOM 730 O O . THR A 1 96 ? -4.483 10.863 -1.817 1.00 96.12 96 THR A O 1
ATOM 733 N N . ILE A 1 97 ? -4.038 9.830 0.127 1.00 95.19 97 ILE A N 1
ATOM 734 C CA . ILE A 1 97 ? -2.747 9.270 -0.305 1.00 95.19 97 ILE A CA 1
ATOM 735 C C . ILE A 1 97 ? -2.910 8.415 -1.568 1.00 95.19 97 ILE A C 1
ATOM 737 O O . ILE A 1 97 ? -2.084 8.484 -2.478 1.00 95.19 97 ILE A O 1
ATOM 741 N N . LEU A 1 98 ? -3.971 7.608 -1.651 1.00 93.56 98 LEU A N 1
ATOM 742 C CA . LEU A 1 98 ? -4.229 6.776 -2.823 1.00 93.56 98 LEU A CA 1
ATOM 743 C C . LEU A 1 98 ? -4.466 7.621 -4.085 1.00 93.56 98 LEU A C 1
ATOM 745 O O . LEU A 1 98 ? -3.931 7.289 -5.143 1.00 93.56 98 LEU A O 1
ATOM 749 N N . LEU A 1 99 ? -5.232 8.709 -3.978 1.00 94.06 99 LEU A N 1
ATOM 750 C CA . LEU A 1 99 ? -5.476 9.636 -5.088 1.00 94.06 99 LEU A CA 1
ATOM 751 C C . LEU A 1 99 ? -4.190 10.355 -5.525 1.00 94.06 99 LEU A C 1
ATOM 753 O O . LEU A 1 99 ? -3.936 10.495 -6.726 1.00 94.06 99 LEU A O 1
ATOM 757 N N . ASP A 1 100 ? -3.341 10.742 -4.575 1.00 91.00 100 ASP A N 1
ATOM 758 C CA . ASP A 1 100 ? -2.038 11.349 -4.859 1.00 91.00 100 ASP A CA 1
ATOM 759 C C . ASP A 1 100 ? -1.100 10.364 -5.573 1.00 91.00 100 ASP A C 1
ATOM 761 O O . ASP A 1 100 ? -0.441 10.722 -6.549 1.00 91.00 100 ASP A O 1
ATOM 765 N N . ILE A 1 101 ? -1.082 9.092 -5.162 1.00 87.06 101 ILE A N 1
ATOM 766 C CA . ILE A 1 101 ? -0.304 8.048 -5.844 1.00 87.06 101 ILE A CA 1
ATOM 767 C C . ILE A 1 101 ? -0.824 7.824 -7.266 1.00 87.06 101 ILE A C 1
ATOM 769 O O . ILE A 1 101 ? -0.028 7.721 -8.197 1.00 87.06 101 ILE A O 1
ATOM 773 N N . GLN A 1 102 ? -2.142 7.748 -7.455 1.00 86.31 102 GLN A N 1
ATOM 774 C CA . GLN A 1 102 ? -2.739 7.535 -8.775 1.00 86.31 102 GLN A CA 1
ATOM 775 C C . GLN A 1 102 ? -2.453 8.700 -9.728 1.00 86.31 102 GLN A C 1
ATOM 777 O O . GLN A 1 102 ? -2.090 8.476 -10.884 1.00 86.31 102 GLN A O 1
ATOM 782 N N . SER A 1 103 ? -2.571 9.936 -9.241 1.00 85.06 103 SER A N 1
ATOM 783 C CA . SER A 1 103 ? -2.252 11.129 -10.030 1.00 85.06 103 SER A CA 1
ATOM 784 C C . SER A 1 103 ? -0.750 11.256 -10.309 1.00 85.06 103 SER A C 1
ATOM 786 O O . SER A 1 103 ? -0.362 11.589 -11.428 1.00 85.06 103 SER A O 1
ATOM 788 N N . GLY A 1 104 ? 0.101 10.902 -9.341 1.00 78.38 104 GLY A N 1
ATOM 789 C CA . GLY A 1 104 ? 1.552 10.861 -9.500 1.00 78.38 104 GLY A CA 1
ATOM 790 C C . GLY A 1 104 ? 2.016 9.798 -10.496 1.00 78.38 104 GLY A C 1
ATOM 791 O O . GLY A 1 104 ? 2.849 10.091 -11.353 1.00 78.38 104 GLY A O 1
ATOM 792 N N . ALA A 1 105 ? 1.442 8.593 -10.456 1.00 71.00 105 ALA A N 1
ATOM 793 C CA . ALA A 1 105 ? 1.775 7.495 -11.365 1.00 71.00 105 ALA A CA 1
ATOM 794 C C . ALA A 1 105 ? 1.488 7.835 -12.837 1.00 71.00 105 ALA A C 1
ATOM 796 O O . ALA A 1 105 ? 2.267 7.459 -13.707 1.00 71.00 105 ALA A O 1
ATOM 797 N N . ALA A 1 106 ? 0.431 8.605 -13.113 1.00 65.31 106 ALA A N 1
ATOM 798 C CA . ALA A 1 106 ? 0.131 9.096 -14.459 1.00 65.31 106 ALA A CA 1
ATOM 799 C C . ALA A 1 106 ? 1.163 10.116 -14.985 1.00 65.31 106 ALA A C 1
ATOM 801 O O . ALA A 1 106 ? 1.208 10.387 -16.182 1.00 65.31 106 ALA A O 1
ATOM 802 N N . SER A 1 107 ? 1.979 10.690 -14.096 1.00 57.22 107 SER A N 1
ATOM 803 C CA . SER A 1 107 ? 2.970 11.724 -14.414 1.00 57.22 107 SER A CA 1
ATOM 804 C C . SER A 1 107 ? 4.418 11.238 -14.381 1.00 57.22 107 SER A C 1
ATOM 806 O O . SER A 1 107 ? 5.313 12.020 -14.703 1.00 57.22 107 SER A O 1
ATOM 808 N N . VAL A 1 108 ? 4.673 9.976 -14.005 1.00 56.44 108 VAL A N 1
ATOM 809 C CA . VAL A 1 108 ? 6.022 9.403 -14.079 1.00 56.44 108 VAL A CA 1
ATOM 810 C C . VAL A 1 108 ? 6.384 9.299 -15.558 1.00 56.44 108 VAL A C 1
ATOM 812 O O . VAL A 1 108 ? 5.749 8.521 -16.272 1.00 56.44 108 VAL A O 1
ATOM 815 N N . PRO A 1 109 ? 7.387 10.053 -16.044 1.00 54.75 109 PRO A N 1
ATOM 816 C CA . PRO A 1 109 ? 7.864 9.878 -17.400 1.00 54.75 109 PRO A CA 1
ATOM 817 C C . PRO A 1 109 ? 8.364 8.443 -17.497 1.00 54.75 109 PRO A C 1
ATOM 819 O O . PRO A 1 109 ? 9.276 8.050 -16.762 1.00 54.75 109 PRO A O 1
ATOM 822 N N . THR A 1 110 ? 7.762 7.646 -18.371 1.00 56.12 110 THR A N 1
ATOM 823 C CA . THR A 1 110 ? 8.370 6.400 -18.816 1.00 56.12 110 THR A CA 1
ATOM 824 C C . THR A 1 110 ? 9.691 6.782 -19.461 1.00 56.12 110 THR A C 1
ATOM 826 O O . THR A 1 110 ? 9.732 7.226 -20.604 1.00 56.12 110 THR A O 1
ATOM 829 N N . TYR A 1 111 ? 10.779 6.689 -18.696 1.00 50.31 111 TYR A N 1
ATOM 830 C CA . TYR A 1 111 ? 12.118 6.693 -19.259 1.00 50.31 111 TYR A CA 1
ATOM 831 C C . TYR A 1 111 ? 12.161 5.482 -20.181 1.00 50.31 111 TYR A C 1
ATOM 833 O O . TYR A 1 111 ? 12.248 4.344 -19.715 1.00 50.31 111 TYR A O 1
ATOM 841 N N . GLU A 1 112 ? 12.002 5.712 -21.481 1.00 58.84 112 GLU A N 1
ATOM 842 C CA . GLU A 1 112 ? 12.156 4.658 -22.464 1.00 58.84 112 GLU A CA 1
ATOM 843 C C . GLU A 1 112 ? 13.552 4.071 -22.280 1.00 58.84 112 GLU A C 1
ATOM 845 O O . GLU A 1 112 ? 14.558 4.765 -22.438 1.00 58.84 112 GLU A O 1
ATOM 850 N N . ALA A 1 113 ? 13.637 2.808 -21.854 1.00 63.47 113 ALA A N 1
ATOM 851 C CA . ALA A 1 113 ? 14.940 2.216 -21.586 1.00 63.47 113 ALA A CA 1
ATOM 852 C C . ALA A 1 113 ? 15.752 2.221 -22.895 1.00 63.47 113 ALA A C 1
ATOM 854 O O . ALA A 1 113 ? 15.235 1.758 -23.910 1.00 63.47 113 ALA A O 1
ATOM 855 N N . PRO A 1 114 ? 16.983 2.743 -22.924 1.00 76.38 114 PRO A N 1
ATOM 856 C CA . PRO A 1 114 ? 17.708 2.973 -24.171 1.00 76.38 114 PRO A CA 1
ATOM 857 C C . PRO A 1 114 ? 17.877 1.670 -24.963 1.00 76.38 114 PRO A C 1
ATOM 859 O O . PRO A 1 114 ? 18.244 0.649 -24.382 1.00 76.38 114 PRO A O 1
ATOM 862 N N . VAL A 1 115 ? 17.632 1.694 -26.276 1.00 85.44 115 VAL A N 1
ATOM 863 C CA . VAL A 1 115 ? 17.942 0.565 -27.171 1.00 85.44 115 VAL A CA 1
ATOM 864 C C . VAL A 1 115 ? 19.369 0.742 -27.673 1.00 85.44 115 VAL A C 1
ATOM 866 O O . VAL A 1 115 ? 19.687 1.764 -28.280 1.00 85.44 115 VAL A O 1
ATOM 869 N N . ALA A 1 116 ? 20.234 -0.233 -27.404 1.00 89.75 116 ALA A N 1
ATOM 870 C CA . ALA A 1 116 ? 21.613 -0.239 -27.872 1.00 89.75 116 ALA A CA 1
ATOM 871 C C . ALA A 1 116 ? 22.163 -1.666 -27.922 1.00 89.75 116 ALA A C 1
ATOM 873 O O . ALA A 1 116 ? 21.864 -2.482 -27.046 1.00 89.75 116 ALA A O 1
ATOM 874 N N . PHE A 1 117 ? 23.006 -1.944 -28.911 1.00 92.44 117 PHE A N 1
ATOM 875 C CA . PHE A 1 117 ? 23.753 -3.187 -29.017 1.00 92.44 117 PHE A CA 1
ATOM 876 C C . PHE A 1 117 ? 25.183 -2.941 -29.517 1.00 92.44 117 PHE A C 1
ATOM 878 O O . PHE A 1 117 ? 25.465 -1.965 -30.215 1.00 92.44 117 PHE A O 1
ATOM 885 N N . GLN A 1 118 ? 26.088 -3.844 -29.154 1.00 92.94 118 GLN A N 1
ATOM 886 C CA . GLN A 1 118 ? 27.459 -3.906 -29.646 1.00 92.94 118 GLN A CA 1
ATOM 887 C C . GLN A 1 118 ? 27.900 -5.367 -29.660 1.00 92.94 118 GLN A C 1
ATOM 889 O O . GLN A 1 118 ? 27.941 -6.014 -28.611 1.00 92.94 118 GLN A O 1
ATOM 894 N N . ALA A 1 119 ? 28.280 -5.858 -30.830 1.00 91.25 119 ALA A N 1
ATOM 895 C CA . ALA A 1 119 ? 28.768 -7.207 -31.041 1.00 91.25 119 ALA A CA 1
ATOM 896 C C . ALA A 1 119 ? 30.043 -7.199 -31.895 1.00 91.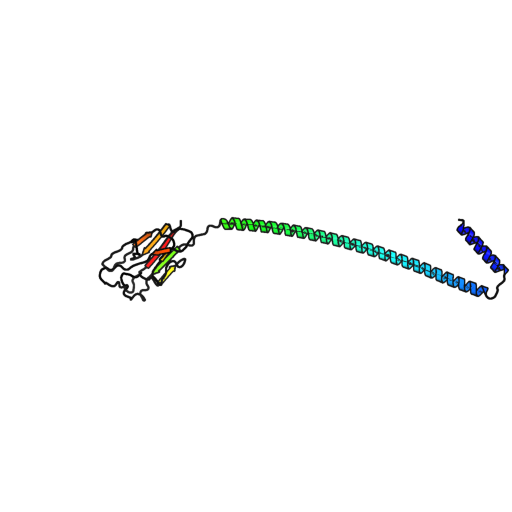25 119 ALA A C 1
ATOM 898 O O . ALA A 1 119 ? 30.283 -6.279 -32.677 1.00 91.25 119 ALA A O 1
ATOM 899 N N . GLN A 1 120 ? 30.892 -8.205 -31.718 1.00 88.00 120 GLN A N 1
ATOM 900 C CA . GLN A 1 120 ? 32.150 -8.373 -32.443 1.00 88.00 120 GLN A CA 1
ATOM 901 C C . GLN A 1 120 ? 32.332 -9.834 -32.873 1.00 88.00 120 GLN A C 1
ATOM 903 O O . GLN A 1 120 ? 31.740 -10.741 -32.287 1.00 88.00 120 GLN A O 1
ATOM 908 N N . VAL A 1 121 ? 33.135 -10.068 -33.909 1.00 81.62 121 VAL A N 1
ATOM 909 C CA . VAL A 1 121 ? 33.504 -11.434 -34.296 1.00 81.62 121 VAL A CA 1
ATOM 910 C C . VAL A 1 121 ? 34.575 -11.965 -33.346 1.00 81.62 121 VAL A C 1
ATOM 912 O O . VAL A 1 121 ? 35.556 -11.274 -33.068 1.00 81.62 121 VAL A O 1
ATOM 915 N N . ASP A 1 122 ? 34.415 -13.203 -32.882 1.00 75.25 122 ASP A N 1
ATOM 916 C CA . ASP A 1 122 ? 35.483 -13.924 -32.196 1.00 75.25 122 ASP A CA 1
ATOM 917 C C . ASP A 1 122 ? 36.461 -14.498 -33.238 1.00 75.25 122 ASP A C 1
ATOM 919 O O . ASP A 1 122 ? 36.119 -15.333 -34.077 1.00 75.25 122 ASP A O 1
ATOM 923 N N . ALA A 1 123 ? 37.709 -14.029 -33.187 1.00 63.25 123 ALA A N 1
ATOM 924 C CA . ALA A 1 123 ? 38.779 -14.447 -34.089 1.00 63.25 123 ALA A CA 1
ATOM 925 C C . ALA A 1 123 ? 39.089 -15.957 -34.022 1.00 63.25 123 ALA A C 1
ATOM 927 O O . ALA A 1 123 ? 39.783 -16.478 -34.893 1.00 63.25 123 ALA A O 1
ATOM 928 N N . SER A 1 124 ? 38.614 -16.660 -32.989 1.00 62.94 124 SER A N 1
ATOM 929 C CA . SER A 1 124 ? 38.826 -18.097 -32.812 1.00 62.94 124 SER A CA 1
ATOM 930 C C . SER A 1 124 ? 37.734 -18.980 -33.429 1.00 62.94 124 SER A C 1
ATOM 932 O O . SER A 1 124 ? 37.993 -20.162 -33.668 1.00 62.94 124 SER A O 1
ATOM 934 N N . SER A 1 125 ? 36.547 -18.435 -33.722 1.00 59.09 125 SER A N 1
ATOM 935 C CA . SER A 1 125 ? 35.389 -19.210 -34.193 1.00 59.09 125 SER A CA 1
ATOM 936 C C . SER A 1 125 ? 35.111 -19.063 -35.691 1.00 59.09 125 SER A C 1
ATOM 938 O O . SER A 1 125 ? 34.554 -19.975 -36.307 1.00 59.09 125 SER A O 1
ATOM 940 N N . ASN A 1 126 ? 35.561 -17.976 -36.323 1.00 55.00 126 ASN A N 1
ATOM 941 C CA . ASN A 1 126 ? 35.161 -17.652 -37.691 1.00 55.00 126 ASN A CA 1
ATOM 942 C C . ASN A 1 126 ? 36.151 -18.158 -38.759 1.00 55.00 126 ASN A C 1
ATOM 944 O O . ASN A 1 126 ? 36.894 -17.399 -39.374 1.00 55.00 126 ASN A O 1
ATOM 948 N N . THR A 1 127 ? 36.173 -19.479 -38.963 1.00 50.59 127 THR A N 1
ATOM 949 C CA . THR A 1 127 ? 36.898 -20.141 -40.075 1.00 50.59 127 THR A CA 1
ATOM 950 C C . THR A 1 127 ? 35.966 -20.754 -41.122 1.00 50.59 127 THR A C 1
ATOM 952 O O . THR A 1 127 ? 36.423 -21.393 -42.072 1.00 50.59 127 THR A O 1
ATOM 955 N N . ALA A 1 128 ? 34.652 -20.566 -40.986 1.00 50.88 128 ALA A N 1
ATOM 956 C CA . ALA A 1 128 ? 33.703 -21.036 -41.979 1.00 50.88 128 ALA A CA 1
ATOM 957 C C . ALA A 1 128 ? 33.647 -20.028 -43.128 1.00 50.88 128 ALA A C 1
ATOM 959 O O . ALA A 1 128 ? 33.270 -18.877 -42.935 1.00 50.88 128 ALA A O 1
ATOM 960 N N . SER A 1 129 ? 34.006 -20.476 -44.332 1.00 51.22 129 SER A N 1
ATOM 961 C CA . SER A 1 129 ? 33.730 -19.784 -45.591 1.00 51.22 129 SER A CA 1
ATOM 962 C C . SER A 1 129 ? 32.291 -19.256 -45.571 1.00 51.22 129 SER A C 1
ATOM 964 O O . SER A 1 129 ? 31.366 -20.051 -45.748 1.00 51.22 129 SER A O 1
ATOM 966 N N . ALA A 1 130 ? 32.066 -17.969 -45.291 1.00 55.31 130 ALA A N 1
ATOM 967 C CA . ALA A 1 130 ? 30.711 -17.431 -45.378 1.00 55.31 130 ALA A CA 1
ATOM 968 C C . ALA A 1 130 ? 30.408 -17.213 -46.854 1.00 55.31 130 ALA A C 1
ATOM 970 O O . ALA A 1 130 ? 31.106 -16.484 -47.557 1.00 55.31 130 ALA A O 1
ATOM 971 N N . TRP A 1 131 ? 29.396 -17.923 -47.329 1.00 58.28 131 TRP A N 1
ATOM 972 C CA . TRP A 1 131 ? 28.869 -17.751 -48.669 1.00 58.28 131 TRP A CA 1
ATOM 973 C C . TRP A 1 131 ? 28.167 -16.390 -48.700 1.00 58.28 131 TRP A C 1
ATOM 975 O O . TRP A 1 131 ? 27.565 -15.997 -47.699 1.00 58.28 131 TRP A O 1
ATOM 985 N N . SER A 1 132 ? 28.204 -15.696 -49.838 1.00 63.47 132 SER A N 1
ATOM 986 C CA . SER A 1 132 ? 27.744 -14.307 -50.039 1.00 63.47 132 SER A CA 1
ATOM 987 C C . SER A 1 132 ? 26.251 -14.030 -49.768 1.00 63.47 132 SER A C 1
ATOM 989 O O . SER A 1 132 ? 25.753 -12.948 -50.060 1.00 63.47 132 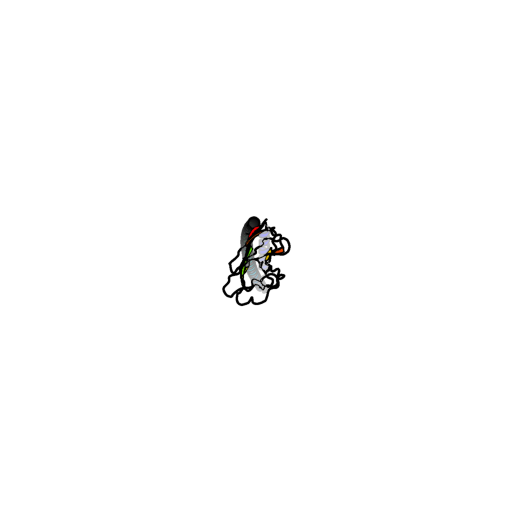SER A O 1
ATOM 991 N N . PHE A 1 133 ? 25.515 -14.992 -49.204 1.00 70.06 133 PHE A N 1
ATOM 992 C CA . PHE A 1 133 ? 24.068 -14.927 -48.994 1.00 70.06 133 PHE A CA 1
ATOM 993 C C . PHE A 1 133 ? 23.633 -15.013 -47.525 1.00 70.06 133 PHE A C 1
ATOM 995 O O . PHE A 1 133 ? 22.440 -14.889 -47.254 1.00 70.06 133 PHE A O 1
ATOM 1002 N N . TYR A 1 134 ? 24.556 -15.224 -46.580 1.00 78.69 134 TYR A N 1
ATOM 1003 C CA . TYR A 1 134 ? 24.226 -15.311 -45.152 1.00 78.69 134 TYR A CA 1
ATOM 1004 C C . TYR A 1 134 ? 24.731 -14.094 -44.377 1.00 78.69 134 TYR A C 1
ATOM 1006 O O . TYR A 1 134 ? 25.797 -13.574 -44.717 1.00 78.69 134 TYR A O 1
ATOM 1014 N N . PRO A 1 135 ? 24.004 -13.647 -43.333 1.00 83.81 135 PRO A N 1
ATOM 1015 C CA . PRO A 1 135 ? 24.506 -12.609 -42.456 1.00 83.81 135 PRO A CA 1
ATOM 1016 C C . PRO A 1 135 ? 25.827 -13.023 -41.806 1.00 83.81 135 PRO A C 1
ATOM 1018 O O . PRO A 1 135 ? 26.017 -14.185 -41.442 1.00 83.81 135 PRO A O 1
ATOM 1021 N N . ILE A 1 136 ? 26.719 -12.064 -41.597 1.00 82.56 136 ILE A N 1
ATOM 1022 C CA . ILE A 1 136 ? 27.866 -12.236 -40.720 1.00 82.56 136 ILE A CA 1
ATOM 1023 C C . ILE A 1 136 ? 27.351 -12.257 -39.283 1.00 82.56 136 ILE A C 1
ATOM 1025 O O . ILE A 1 136 ? 26.685 -11.326 -38.825 1.00 82.56 136 ILE A O 1
ATOM 1029 N N . VAL A 1 137 ? 27.687 -13.326 -38.570 1.00 87.62 137 VAL A N 1
ATOM 1030 C CA . VAL A 1 137 ? 27.302 -13.522 -37.175 1.00 87.62 137 VAL A CA 1
ATOM 1031 C C . VAL A 1 137 ? 28.391 -12.959 -36.257 1.00 87.62 137 VAL A C 1
ATOM 1033 O O . VAL A 1 137 ? 29.552 -13.360 -36.333 1.00 87.62 137 VAL A O 1
ATOM 1036 N N . TYR A 1 138 ? 28.011 -12.014 -35.392 1.00 87.88 138 TYR A N 1
ATOM 1037 C CA . TYR A 1 138 ? 28.871 -11.404 -34.375 1.00 87.88 13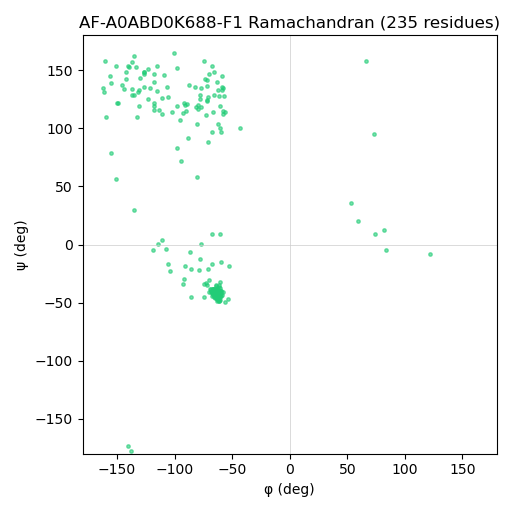8 TYR A CA 1
ATOM 1038 C C . TYR A 1 138 ? 28.619 -12.084 -33.032 1.00 87.88 138 TYR A C 1
ATOM 1040 O O . TYR A 1 138 ? 27.824 -11.624 -32.215 1.00 87.88 138 TYR A O 1
ATOM 1048 N N . GLU A 1 139 ? 29.266 -13.224 -32.820 1.00 88.06 139 GLU A N 1
ATOM 1049 C CA . GLU A 1 139 ? 28.976 -14.113 -31.689 1.00 88.06 139 GLU A CA 1
ATOM 1050 C C . GLU A 1 139 ? 29.269 -13.464 -30.321 1.00 88.06 139 GLU A C 1
ATOM 1052 O O . GLU A 1 139 ? 28.532 -13.676 -29.352 1.00 88.06 139 GLU A O 1
ATOM 1057 N N . ASP A 1 140 ? 30.313 -12.631 -30.237 1.00 89.81 140 ASP A N 1
ATOM 1058 C CA . ASP A 1 140 ? 30.740 -11.983 -28.997 1.00 89.81 140 ASP A CA 1
ATOM 1059 C C . ASP A 1 140 ? 30.008 -10.648 -28.797 1.00 89.81 140 ASP A C 1
ATOM 1061 O O . ASP A 1 140 ? 30.426 -9.585 -29.261 1.00 89.81 140 ASP A O 1
ATOM 1065 N N . THR A 1 141 ? 28.879 -10.705 -28.095 1.00 91.75 141 THR A N 1
ATOM 1066 C CA . THR A 1 141 ? 28.045 -9.535 -27.801 1.00 91.75 141 THR A CA 1
ATOM 1067 C C . THR A 1 141 ? 28.448 -8.883 -26.474 1.00 91.75 141 THR A C 1
ATOM 1069 O O . THR A 1 141 ? 28.386 -9.507 -25.416 1.00 91.75 141 THR A O 1
ATOM 1072 N N . LYS A 1 142 ? 28.848 -7.604 -26.511 1.00 91.81 142 LYS A N 1
ATOM 1073 C CA . LYS A 1 142 ? 29.240 -6.805 -25.330 1.00 91.81 142 LYS A CA 1
ATOM 1074 C C . LYS A 1 142 ? 28.083 -6.023 -24.718 1.00 91.81 142 LYS A C 1
ATOM 1076 O O . LYS A 1 142 ? 28.090 -5.766 -23.516 1.00 91.81 142 LYS A O 1
ATOM 1081 N N . LEU A 1 143 ? 27.110 -5.642 -25.541 1.00 92.12 143 LEU A N 1
ATOM 1082 C CA . LEU A 1 143 ? 25.923 -4.887 -25.151 1.00 92.12 143 LEU A CA 1
ATOM 1083 C C . LEU A 1 143 ? 24.740 -5.378 -25.985 1.00 92.12 143 LEU A C 1
ATOM 1085 O O . LEU A 1 143 ? 24.884 -5.515 -27.197 1.00 92.12 143 LEU A O 1
ATOM 1089 N N . ASN A 1 144 ? 23.591 -5.631 -25.359 1.00 92.75 144 ASN A N 1
ATOM 1090 C CA . ASN A 1 144 ? 22.374 -6.041 -26.065 1.00 92.75 144 ASN A CA 1
ATOM 1091 C C . ASN A 1 144 ? 21.118 -5.690 -25.263 1.00 92.75 144 ASN A C 1
ATOM 1093 O O . ASN A 1 144 ? 20.554 -6.517 -24.552 1.00 92.75 144 ASN A O 1
ATOM 1097 N N . HIS A 1 145 ? 20.709 -4.427 -25.292 1.00 90.31 145 HIS A N 1
ATOM 1098 C CA . HIS A 1 145 ? 19.489 -4.025 -24.603 1.00 90.31 145 HIS A CA 1
ATOM 1099 C C . HIS A 1 145 ? 18.255 -4.560 -25.330 1.00 90.31 145 HIS A C 1
ATOM 1101 O O . HIS A 1 145 ? 18.150 -4.439 -26.548 1.00 90.31 145 HIS A O 1
ATOM 1107 N N . LEU A 1 146 ? 17.303 -5.083 -24.548 1.00 87.19 146 LEU A N 1
ATOM 1108 C CA . LEU A 1 146 ? 16.053 -5.686 -25.033 1.00 87.19 146 LEU A CA 1
ATOM 1109 C C . LEU A 1 146 ? 16.255 -6.881 -25.971 1.00 87.19 146 LEU A C 1
ATOM 1111 O O . LEU A 1 146 ? 15.348 -7.191 -26.738 1.00 87.19 146 LEU A O 1
ATOM 1115 N N . ASP A 1 147 ? 17.433 -7.508 -25.931 1.00 90.81 147 ASP A N 1
ATOM 1116 C CA . ASP A 1 147 ? 17.786 -8.630 -26.803 1.00 90.81 147 ASP A CA 1
ATOM 1117 C C . ASP A 1 147 ? 17.570 -8.312 -28.296 1.00 90.81 147 ASP A C 1
ATOM 1119 O O . ASP A 1 147 ? 17.158 -9.160 -29.084 1.00 90.81 147 ASP A O 1
ATOM 1123 N N . ALA A 1 148 ? 17.828 -7.058 -28.684 1.00 89.75 148 ALA A N 1
ATOM 1124 C CA . ALA A 1 148 ? 17.557 -6.560 -30.028 1.00 89.75 148 ALA A CA 1
ATOM 1125 C C . ALA A 1 148 ? 18.508 -7.134 -31.095 1.00 89.75 148 ALA A C 1
ATOM 1127 O O . ALA A 1 148 ? 18.175 -7.121 -32.275 1.00 89.75 148 ALA A O 1
ATOM 1128 N N . TYR A 1 149 ? 19.683 -7.638 -30.711 1.00 93.31 149 TYR A N 1
ATOM 1129 C CA . TYR A 1 149 ? 20.604 -8.353 -31.593 1.00 93.31 149 TYR A CA 1
ATOM 1130 C C . TYR A 1 149 ? 20.595 -9.859 -31.309 1.00 93.31 149 TYR A C 1
ATOM 1132 O O . TYR A 1 149 ? 20.836 -10.283 -30.179 1.00 93.31 149 TYR A O 1
ATOM 1140 N N . ASP A 1 150 ? 20.376 -10.669 -32.341 1.00 93.50 150 ASP A N 1
ATOM 1141 C CA . ASP A 1 150 ? 20.460 -12.124 -32.268 1.00 93.50 150 ASP A CA 1
ATOM 1142 C C . ASP A 1 150 ? 21.854 -12.597 -32.708 1.00 93.50 150 ASP A C 1
ATOM 1144 O O . ASP A 1 150 ? 22.206 -12.594 -33.892 1.00 93.50 150 ASP A O 1
ATOM 1148 N N . ASN A 1 151 ? 22.654 -13.032 -31.733 1.00 91.75 151 ASN A N 1
ATOM 1149 C CA . ASN A 1 151 ? 24.019 -13.508 -31.947 1.00 91.75 151 ASN A CA 1
ATOM 1150 C C . ASN A 1 151 ? 24.108 -14.934 -32.520 1.00 91.75 151 ASN A C 1
ATOM 1152 O O . ASN A 1 151 ? 25.216 -15.423 -32.726 1.00 91.75 151 ASN A O 1
ATOM 1156 N N . GLN A 1 152 ? 22.978 -15.599 -32.780 1.00 90.75 152 GLN A N 1
ATOM 1157 C CA . GLN A 1 152 ? 22.925 -16.865 -33.516 1.00 90.75 152 GLN A CA 1
ATOM 1158 C C . GLN A 1 152 ? 22.692 -16.633 -35.009 1.00 90.75 152 GLN A C 1
ATOM 1160 O O . GLN A 1 152 ? 23.196 -17.391 -35.837 1.00 90.75 152 GLN A O 1
ATOM 1165 N N . THR A 1 153 ? 21.926 -15.596 -35.359 1.00 90.69 153 THR A N 1
ATOM 1166 C CA . THR A 1 153 ? 21.542 -15.307 -36.750 1.00 90.69 153 THR A CA 1
ATOM 1167 C C . THR A 1 153 ? 22.288 -14.130 -37.360 1.00 90.69 153 THR A C 1
ATOM 1169 O O . THR A 1 153 ? 22.319 -13.999 -38.582 1.00 90.69 153 THR A O 1
ATOM 1172 N N . GLY A 1 154 ? 22.917 -13.284 -36.545 1.00 89.06 154 GLY A N 1
ATOM 1173 C CA . GLY A 1 154 ? 23.616 -12.095 -37.012 1.00 89.06 154 GLY A CA 1
ATOM 1174 C C . GLY A 1 154 ? 22.702 -10.892 -37.260 1.00 89.06 154 GLY A C 1
ATOM 1175 O O . GLY A 1 154 ? 23.124 -9.930 -37.904 1.00 89.06 154 GLY A O 1
ATOM 1176 N N . ILE A 1 155 ? 21.453 -10.951 -36.792 1.00 91.12 155 ILE A N 1
ATOM 1177 C CA . ILE A 1 155 ? 20.384 -10.027 -37.174 1.00 91.12 155 ILE A CA 1
ATOM 1178 C C . ILE A 1 155 ? 20.021 -9.126 -35.994 1.00 91.12 155 ILE A C 1
ATOM 1180 O O . ILE A 1 155 ? 19.682 -9.593 -34.910 1.00 91.12 155 ILE A O 1
ATOM 1184 N N . PHE A 1 156 ? 20.049 -7.818 -36.224 1.00 91.00 156 PHE A N 1
ATOM 1185 C CA . PHE A 1 156 ? 19.388 -6.842 -35.371 1.00 91.00 156 PHE A CA 1
ATOM 1186 C C . PHE A 1 156 ? 17.903 -6.754 -35.746 1.00 91.00 156 PHE A C 1
ATOM 1188 O O . PHE A 1 156 ? 17.584 -6.666 -36.928 1.00 91.00 156 PHE A O 1
ATOM 1195 N N . THR A 1 157 ? 17.007 -6.732 -34.761 1.00 90.81 157 THR A N 1
ATOM 1196 C CA . THR A 1 157 ? 15.564 -6.517 -34.930 1.00 90.81 157 THR A CA 1
ATOM 1197 C C . THR A 1 157 ? 15.139 -5.317 -34.094 1.00 90.81 157 THR A C 1
ATOM 1199 O O . THR A 1 157 ? 15.360 -5.297 -32.882 1.00 90.81 157 THR A O 1
ATOM 1202 N N . ALA A 1 158 ? 14.506 -4.327 -34.723 1.00 85.62 158 ALA A N 1
ATOM 1203 C CA . ALA A 1 158 ? 13.933 -3.182 -34.029 1.00 85.62 158 ALA A CA 1
ATOM 1204 C C . ALA A 1 158 ? 12.897 -3.679 -32.994 1.00 85.62 158 ALA A C 1
ATOM 1206 O O . ALA A 1 158 ? 11.896 -4.290 -33.386 1.00 85.62 158 ALA A O 1
ATOM 1207 N N . PRO A 1 159 ? 13.136 -3.494 -31.680 1.00 80.62 159 PRO A N 1
ATOM 1208 C CA . PRO A 1 159 ? 12.346 -4.159 -30.650 1.00 80.62 159 PRO A CA 1
ATOM 1209 C C . PRO A 1 159 ? 10.900 -3.653 -30.620 1.00 80.62 159 PRO A C 1
ATOM 1211 O O . PRO A 1 159 ? 10.603 -2.527 -30.993 1.00 80.62 159 PRO A O 1
ATOM 1214 N N . VAL A 1 160 ? 9.965 -4.481 -30.156 1.00 64.38 160 VAL A N 1
ATOM 1215 C CA . VAL A 1 160 ? 8.557 -4.070 -30.065 1.00 64.38 160 VAL A CA 1
ATOM 1216 C C . VAL A 1 160 ? 8.379 -3.076 -28.918 1.00 64.38 160 VAL A C 1
ATOM 1218 O O . VAL A 1 160 ? 8.490 -3.451 -27.748 1.00 64.38 160 VAL A O 1
ATOM 1221 N N . ARG A 1 161 ? 8.089 -1.814 -29.253 1.00 59.84 161 ARG A N 1
ATOM 1222 C CA . ARG A 1 161 ? 7.611 -0.780 -28.325 1.00 59.84 161 ARG A CA 1
ATOM 1223 C C . ARG A 1 161 ? 6.459 0.010 -28.930 1.00 59.84 161 ARG A C 1
ATOM 1225 O O . ARG A 1 161 ? 6.274 0.007 -30.139 1.00 59.84 161 ARG A O 1
ATOM 1232 N N . ASP A 1 162 ? 5.713 0.699 -28.070 1.00 50.91 162 ASP A N 1
ATOM 1233 C CA . ASP A 1 162 ? 4.585 1.570 -28.432 1.00 50.91 162 ASP A CA 1
ATOM 1234 C C . ASP A 1 162 ? 5.000 2.843 -29.210 1.00 50.91 162 ASP A C 1
ATOM 1236 O O . ASP A 1 162 ? 4.172 3.727 -29.422 1.00 50.91 162 ASP A O 1
ATOM 1240 N N . THR A 1 163 ? 6.264 2.946 -29.629 1.00 46.56 163 THR A N 1
ATOM 1241 C CA . THR A 1 163 ? 6.860 4.110 -30.289 1.00 46.56 163 THR A CA 1
ATOM 1242 C C . THR A 1 163 ? 7.607 3.678 -31.555 1.00 46.56 163 THR A C 1
ATOM 1244 O O . THR A 1 163 ? 8.338 2.684 -31.555 1.00 46.56 163 THR A O 1
ATOM 1247 N N . ASN A 1 164 ? 7.379 4.387 -32.667 1.00 46.25 164 ASN A N 1
ATOM 1248 C CA . ASN A 1 164 ? 8.072 4.132 -33.937 1.00 46.25 164 ASN A CA 1
ATOM 1249 C C . ASN A 1 164 ? 9.518 4.644 -33.817 1.00 46.25 164 ASN A C 1
ATOM 1251 O O . ASN A 1 164 ? 9.757 5.661 -33.169 1.00 46.25 164 ASN A O 1
ATOM 1255 N N . TYR A 1 165 ? 10.520 3.962 -34.379 1.00 48.38 165 TYR A N 1
ATOM 1256 C CA . TYR A 1 165 ? 11.910 4.402 -34.207 1.00 48.38 165 TYR A CA 1
ATOM 1257 C C . TYR A 1 165 ? 12.324 5.359 -35.311 1.00 48.38 165 TYR A C 1
ATOM 1259 O O . TYR A 1 165 ? 12.449 4.984 -36.475 1.00 48.38 165 TYR A O 1
ATOM 1267 N N . ARG A 1 166 ? 12.609 6.608 -34.936 1.00 45.81 166 ARG A N 1
ATOM 1268 C CA . ARG A 1 166 ? 12.856 7.655 -35.920 1.00 45.81 166 ARG A CA 1
ATOM 1269 C C . ARG A 1 166 ? 14.217 7.539 -36.591 1.00 45.81 166 ARG A C 1
ATOM 1271 O O . ARG A 1 166 ? 14.313 7.716 -37.802 1.00 45.81 166 ARG A O 1
ATOM 1278 N N . GLU A 1 167 ? 15.256 7.290 -35.797 1.00 53.59 167 GLU A N 1
ATOM 1279 C CA . GLU A 1 167 ? 16.649 7.309 -36.243 1.00 53.59 167 GLU A CA 1
ATOM 1280 C C . GLU A 1 167 ? 17.500 6.329 -35.422 1.00 53.5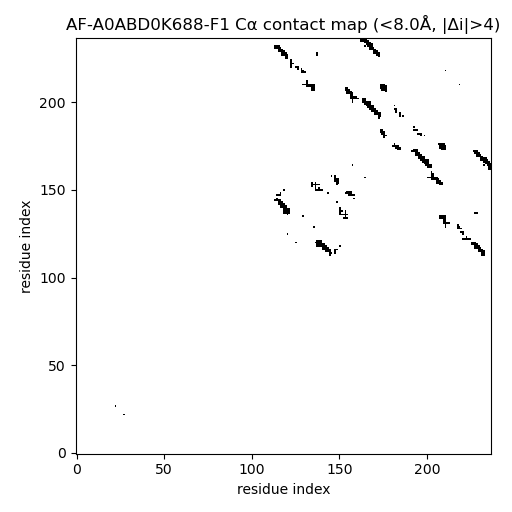9 167 GLU A C 1
ATOM 1282 O O . GLU A 1 167 ? 17.610 6.432 -34.194 1.00 53.59 167 GLU A O 1
ATOM 1287 N N . MET A 1 168 ? 18.134 5.386 -36.113 1.00 52.28 168 MET A N 1
ATOM 1288 C CA . MET A 1 168 ? 19.091 4.440 -35.559 1.00 52.28 168 MET A CA 1
ATOM 1289 C C . MET A 1 168 ? 20.444 4.638 -36.216 1.00 52.28 168 MET A C 1
ATOM 1291 O O . MET A 1 168 ? 20.568 4.480 -37.430 1.00 52.28 168 MET A O 1
ATOM 1295 N N . THR A 1 169 ? 21.464 4.930 -35.412 1.00 54.19 169 THR A N 1
ATOM 1296 C CA . THR A 1 169 ? 22.841 4.872 -35.895 1.00 54.19 169 THR A CA 1
ATOM 1297 C C . THR A 1 169 ? 23.270 3.422 -35.894 1.00 54.19 169 THR A C 1
ATOM 1299 O O . THR A 1 169 ? 23.329 2.802 -34.835 1.00 54.19 169 THR A O 1
ATOM 1302 N N . ILE A 1 170 ? 23.632 2.906 -37.057 1.00 56.88 170 ILE A N 1
ATOM 1303 C CA . ILE A 1 170 ? 24.263 1.602 -37.197 1.00 56.88 170 ILE A CA 1
ATOM 1304 C C . ILE A 1 170 ? 25.692 1.859 -37.639 1.00 56.88 170 ILE A C 1
ATOM 1306 O O . ILE A 1 170 ? 25.938 2.380 -38.724 1.00 56.88 170 ILE A O 1
ATOM 1310 N N . THR A 1 171 ? 26.638 1.553 -36.758 1.00 53.72 171 THR A N 1
ATOM 1311 C CA . THR A 1 171 ? 28.066 1.658 -37.042 1.00 53.72 171 THR A CA 1
ATOM 1312 C C . THR A 1 171 ? 28.585 0.266 -37.317 1.00 53.72 171 THR A C 1
ATOM 1314 O O . THR A 1 171 ? 28.604 -0.595 -36.431 1.00 53.72 171 THR A O 1
ATOM 1317 N N . LYS A 1 172 ? 29.016 0.048 -38.557 1.00 54.75 172 LYS A N 1
ATOM 1318 C CA . LYS A 1 172 ? 29.717 -1.164 -38.918 1.00 54.75 172 LYS A CA 1
ATOM 1319 C C . LYS A 1 172 ? 30.796 -0.973 -39.966 1.00 54.75 172 LYS A C 1
ATOM 1321 O O . LYS A 1 172 ? 30.605 -0.372 -41.016 1.00 54.75 172 LYS A O 1
ATOM 1326 N N . ILE A 1 173 ? 31.901 -1.636 -39.682 1.00 51.44 173 ILE A N 1
ATOM 1327 C CA . ILE A 1 173 ? 32.890 -2.140 -40.627 1.00 51.44 173 ILE A CA 1
ATOM 1328 C C . ILE A 1 173 ? 32.237 -3.269 -41.457 1.00 51.44 173 ILE A C 1
ATOM 1330 O O . ILE A 1 173 ? 32.126 -4.393 -40.976 1.00 51.44 173 ILE A O 1
ATOM 1334 N N . ASP A 1 174 ? 31.749 -2.929 -42.658 1.00 50.41 174 ASP A N 1
ATOM 1335 C CA . ASP A 1 174 ? 31.167 -3.772 -43.735 1.00 50.41 174 ASP A CA 1
ATOM 1336 C C . ASP A 1 174 ? 29.763 -4.365 -43.524 1.00 50.41 174 ASP A C 1
ATOM 1338 O O . ASP A 1 174 ? 29.667 -5.449 -42.979 1.00 50.41 174 ASP A O 1
ATOM 1342 N N . ALA A 1 175 ? 28.662 -3.757 -43.992 1.00 41.47 175 ALA A N 1
ATOM 1343 C CA . ALA A 1 175 ? 27.344 -4.425 -44.031 1.00 41.47 175 ALA A CA 1
ATOM 1344 C C . ALA A 1 175 ? 26.303 -3.798 -44.966 1.00 41.47 175 ALA A C 1
ATOM 1346 O O . ALA A 1 175 ? 25.991 -2.620 -44.818 1.00 41.47 175 ALA A O 1
ATOM 1347 N N . LEU A 1 176 ? 25.669 -4.646 -45.785 1.00 44.97 176 LEU A N 1
ATOM 1348 C CA . LEU A 1 176 ? 24.320 -4.461 -46.343 1.00 44.97 176 LEU A CA 1
ATOM 1349 C C . LEU A 1 176 ? 23.276 -5.277 -45.576 1.00 44.97 176 LEU A C 1
ATOM 1351 O O . LEU A 1 176 ? 23.649 -6.240 -44.911 1.00 44.97 176 LEU A O 1
ATOM 1355 N N . GLY A 1 177 ? 21.992 -4.947 -45.779 1.00 33.88 177 GLY A N 1
ATOM 1356 C CA . GLY A 1 177 ? 20.808 -5.767 -45.497 1.00 33.88 177 GLY A CA 1
ATOM 1357 C C . GLY A 1 177 ? 19.856 -5.816 -46.711 1.00 33.88 177 GLY A C 1
ATOM 1358 O O . GLY A 1 177 ? 19.721 -4.820 -47.410 1.00 33.88 177 GLY A O 1
ATOM 1359 N N . ASN A 1 178 ? 19.190 -6.948 -46.987 1.00 32.00 178 ASN A N 1
ATOM 1360 C CA . ASN A 1 178 ? 18.050 -7.014 -47.930 1.00 32.00 178 ASN A CA 1
ATOM 1361 C C . ASN A 1 178 ? 16.940 -6.054 -47.437 1.00 32.00 178 ASN A C 1
ATOM 1363 O O . ASN A 1 178 ? 16.606 -6.115 -46.264 1.00 32.00 178 ASN A O 1
ATOM 1367 N N . ARG A 1 179 ? 16.258 -5.207 -48.212 1.00 46.47 179 ARG A N 1
ATOM 1368 C CA . ARG A 1 179 ? 16.155 -5.035 -49.665 1.00 46.47 179 ARG A CA 1
ATOM 1369 C C . ARG A 1 179 ? 15.849 -3.555 -49.963 1.00 46.47 179 ARG A C 1
ATOM 1371 O O . ARG A 1 179 ? 14.843 -3.257 -50.582 1.00 46.47 179 ARG A O 1
ATOM 1378 N N . GLU A 1 180 ? 16.712 -2.676 -49.474 1.00 52.59 180 GLU A N 1
ATOM 1379 C CA . GLU A 1 180 ? 17.037 -1.318 -49.933 1.00 52.59 180 GLU A CA 1
ATOM 1380 C C . GLU A 1 180 ? 18.411 -1.064 -49.301 1.00 52.59 180 GLU A C 1
ATOM 1382 O O . GLU A 1 180 ? 18.547 -1.059 -48.079 1.00 52.59 180 GLU A O 1
ATOM 1387 N N . ASP A 1 181 ? 19.461 -1.016 -50.116 1.00 62.75 181 ASP A N 1
ATOM 1388 C CA . ASP A 1 181 ? 20.842 -1.011 -49.633 1.00 62.75 181 ASP A CA 1
ATOM 1389 C C . ASP A 1 181 ? 21.119 0.239 -48.773 1.00 62.75 181 ASP A C 1
ATOM 1391 O O . ASP A 1 181 ? 21.284 1.340 -49.298 1.00 62.75 181 ASP A O 1
ATOM 1395 N N . LEU A 1 182 ? 21.170 0.078 -47.442 1.00 59.06 182 LEU A N 1
ATOM 1396 C CA . LEU A 1 182 ? 21.326 1.199 -46.499 1.00 59.06 182 LEU A CA 1
ATOM 1397 C C . LEU A 1 182 ? 22.722 1.845 -46.542 1.00 59.06 182 LEU A C 1
ATOM 1399 O O . LEU A 1 182 ? 22.862 3.036 -46.257 1.00 59.06 182 LEU A O 1
ATOM 1403 N N . ALA A 1 183 ? 23.760 1.065 -46.853 1.00 61.66 183 ALA A N 1
ATOM 1404 C CA . ALA A 1 183 ? 25.133 1.534 -47.025 1.00 61.66 183 ALA A CA 1
ATOM 1405 C C . ALA A 1 183 ? 25.969 0.499 -47.793 1.00 61.66 183 ALA A C 1
ATOM 1407 O O . ALA A 1 183 ? 25.943 -0.683 -47.471 1.00 61.66 183 ALA A O 1
ATOM 1408 N N . TYR A 1 184 ? 26.757 0.948 -48.773 1.00 63.06 184 TYR A N 1
ATOM 1409 C CA . TYR A 1 184 ? 27.660 0.091 -49.546 1.00 63.06 184 TYR A CA 1
ATOM 1410 C C . TYR A 1 184 ? 29.120 0.476 -49.294 1.00 63.06 184 TYR A C 1
ATOM 1412 O O . TYR A 1 184 ? 29.488 1.650 -49.375 1.00 63.06 184 TYR A O 1
ATOM 1420 N N . LEU A 1 185 ? 29.954 -0.526 -49.023 1.00 60.50 185 LEU A N 1
ATOM 1421 C CA . LEU A 1 185 ? 31.397 -0.394 -48.854 1.00 60.50 185 LEU A CA 1
ATOM 1422 C C . LEU A 1 185 ? 32.097 -1.379 -49.789 1.00 60.50 185 LEU A C 1
ATOM 1424 O O . LEU A 1 185 ? 31.708 -2.540 -49.878 1.00 60.50 185 LEU A O 1
ATOM 1428 N N . HIS A 1 186 ? 33.142 -0.915 -50.469 1.00 63.66 186 HIS A N 1
ATOM 1429 C CA . HIS A 1 186 ? 33.991 -1.753 -51.309 1.00 63.66 186 HIS A CA 1
ATOM 1430 C C . HIS A 1 186 ? 35.443 -1.369 -51.074 1.00 63.66 186 HIS A C 1
ATOM 1432 O O . HIS A 1 186 ? 35.802 -0.190 -51.158 1.00 63.66 186 HIS A O 1
ATOM 1438 N N . TYR A 1 187 ? 36.281 -2.363 -50.799 1.00 63.09 187 TYR A N 1
ATOM 1439 C CA . TYR A 1 187 ? 37.703 -2.156 -50.624 1.00 63.09 187 TYR A CA 1
ATOM 1440 C C . TYR A 1 187 ? 38.539 -3.300 -51.220 1.00 63.09 187 TYR A C 1
ATOM 1442 O O . TYR A 1 187 ? 38.094 -4.440 -51.264 1.00 63.09 187 TYR A O 1
ATOM 1450 N N . TYR A 1 188 ? 39.748 -2.979 -51.701 1.00 54.84 188 TYR A N 1
ATOM 1451 C CA . TYR A 1 188 ? 40.587 -3.877 -52.515 1.00 54.84 188 TYR A CA 1
ATOM 1452 C C . TYR A 1 188 ? 41.910 -4.306 -51.844 1.00 54.84 188 TYR A C 1
ATOM 1454 O O . TYR A 1 188 ? 42.701 -5.011 -52.467 1.00 54.84 188 TYR A O 1
ATOM 1462 N N . THR A 1 189 ? 42.214 -3.870 -50.613 1.00 59.81 189 THR A N 1
ATOM 1463 C CA . THR A 1 189 ? 43.468 -4.240 -49.915 1.00 59.81 189 THR A CA 1
ATOM 1464 C C . THR A 1 189 ? 43.246 -4.562 -48.426 1.00 59.81 189 THR A C 1
ATOM 1466 O O . THR A 1 189 ? 42.120 -4.547 -47.943 1.00 59.81 189 THR A O 1
ATOM 1469 N N . SER A 1 190 ? 44.300 -4.861 -47.667 1.00 59.19 190 SER A N 1
ATOM 1470 C CA . SER A 1 190 ? 44.230 -5.190 -46.236 1.00 59.19 190 SER A CA 1
ATOM 1471 C C . SER A 1 190 ? 44.125 -3.942 -45.332 1.00 59.19 190 SER A C 1
ATOM 1473 O O . SER A 1 190 ? 45.003 -3.718 -44.496 1.00 59.19 190 SER A O 1
ATOM 1475 N N . GLN A 1 191 ? 43.103 -3.099 -45.508 1.00 64.31 191 GLN A N 1
ATOM 1476 C CA . GLN A 1 191 ? 42.873 -1.924 -44.649 1.00 64.31 191 GLN A CA 1
ATOM 1477 C C . GLN A 1 191 ? 41.567 -2.034 -43.864 1.00 64.31 191 GLN A C 1
ATOM 1479 O O . GLN A 1 191 ? 40.614 -2.678 -44.297 1.00 64.31 191 GLN A O 1
ATOM 1484 N N . GLU A 1 192 ? 41.532 -1.362 -42.715 1.00 67.94 192 GLU A N 1
ATOM 1485 C CA . GLU A 1 192 ? 40.314 -1.154 -41.937 1.00 67.94 192 GLU A CA 1
ATOM 1486 C C . GLU A 1 192 ? 39.347 -0.258 -42.722 1.00 67.94 192 GLU A C 1
ATOM 1488 O O . GLU A 1 192 ? 39.716 0.825 -43.179 1.00 67.94 192 GLU A O 1
ATOM 1493 N N . THR A 1 193 ? 38.102 -0.705 -42.864 1.00 68.56 193 THR A N 1
ATOM 1494 C CA . THR A 1 193 ? 37.018 0.064 -43.488 1.00 68.56 193 THR A CA 1
ATOM 1495 C C . THR A 1 193 ? 35.925 0.288 -42.454 1.00 68.56 193 THR A C 1
ATOM 1497 O O . THR A 1 193 ? 35.721 -0.558 -41.599 1.00 68.56 193 THR A O 1
ATOM 1500 N N . SER A 1 194 ? 35.218 1.415 -42.476 1.00 73.50 194 SER A N 1
ATOM 1501 C CA . SER A 1 194 ? 34.062 1.635 -41.602 1.00 73.50 194 SER A CA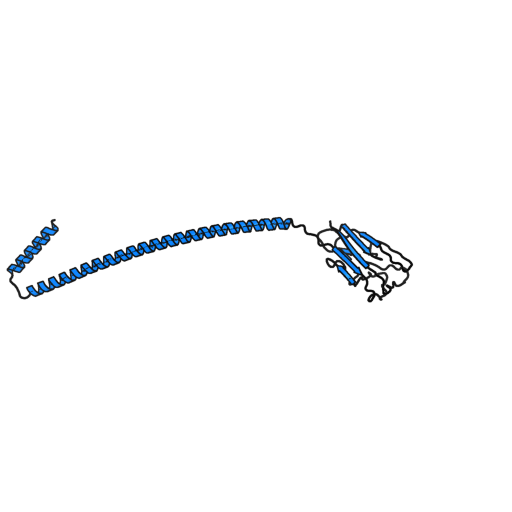 1
ATOM 1502 C C . SER A 1 194 ? 32.959 2.391 -42.331 1.00 73.50 194 SER A C 1
ATOM 1504 O O . SER A 1 194 ? 33.226 3.279 -43.139 1.00 73.50 194 SER A O 1
ATOM 1506 N N . ALA A 1 195 ? 31.710 2.028 -42.049 1.00 75.75 195 ALA A N 1
ATOM 1507 C CA . ALA A 1 195 ? 30.527 2.783 -42.424 1.00 75.75 195 ALA A CA 1
ATOM 1508 C C . ALA A 1 195 ? 29.667 3.042 -41.194 1.00 75.75 195 ALA A C 1
ATOM 1510 O O . ALA A 1 195 ? 29.574 2.239 -40.263 1.00 75.75 195 ALA A O 1
ATOM 1511 N N . THR A 1 196 ? 28.988 4.176 -41.241 1.00 78.50 196 THR A N 1
ATOM 1512 C CA . THR A 1 196 ? 27.929 4.511 -40.307 1.00 78.50 196 THR A CA 1
ATOM 1513 C C . THR A 1 196 ? 26.753 5.006 -41.121 1.00 78.50 196 THR A C 1
ATOM 1515 O O . THR A 1 196 ? 26.921 5.862 -41.989 1.00 78.50 196 THR A O 1
ATOM 1518 N N . THR A 1 197 ? 25.572 4.473 -40.841 1.00 79.88 197 THR A N 1
ATOM 1519 C CA . THR A 1 197 ? 24.321 4.963 -41.418 1.00 79.88 197 THR A CA 1
ATOM 1520 C C . THR A 1 197 ? 23.359 5.349 -40.306 1.00 79.88 197 THR A C 1
ATOM 1522 O O . THR A 1 197 ? 23.428 4.798 -39.206 1.00 79.88 197 THR A O 1
ATOM 1525 N N . ILE A 1 198 ? 22.495 6.319 -40.593 1.00 79.94 198 ILE A N 1
ATOM 1526 C CA . ILE A 1 198 ? 21.354 6.668 -39.754 1.00 79.94 198 ILE A CA 1
ATOM 1527 C C . ILE A 1 198 ? 20.117 6.315 -40.564 1.00 79.94 198 ILE A C 1
ATOM 1529 O O . ILE A 1 198 ? 19.900 6.896 -41.626 1.00 79.94 198 ILE A O 1
ATOM 1533 N N . THR A 1 199 ? 19.330 5.360 -40.077 1.00 77.81 199 THR A N 1
ATOM 1534 C CA . THR A 1 199 ? 18.107 4.919 -40.753 1.00 77.81 199 THR A CA 1
ATOM 1535 C C . THR A 1 199 ? 16.914 4.978 -39.815 1.00 77.81 199 THR A C 1
ATOM 1537 O O . THR A 1 199 ? 17.046 4.755 -38.612 1.00 77.81 199 THR A O 1
ATOM 1540 N N . HIS A 1 200 ? 15.750 5.278 -40.377 1.00 77.44 200 HIS A N 1
ATOM 1541 C CA . HIS A 1 200 ? 14.472 5.021 -39.726 1.00 77.44 200 HIS A CA 1
ATOM 1542 C C . HIS A 1 200 ? 14.217 3.513 -39.739 1.00 77.44 200 HIS A C 1
ATOM 1544 O O . HIS A 1 200 ? 14.574 2.870 -40.728 1.00 77.44 200 HIS A O 1
ATOM 1550 N N . LEU A 1 201 ? 13.645 2.964 -38.665 1.00 78.50 201 LEU A N 1
ATOM 1551 C CA . LEU A 1 201 ? 13.208 1.567 -38.623 1.00 78.50 201 LEU A CA 1
ATOM 1552 C C . LEU A 1 201 ? 11.820 1.479 -37.996 1.00 78.50 201 LEU A C 1
ATOM 1554 O O . LEU A 1 201 ? 11.592 1.962 -36.886 1.00 78.50 201 LEU A O 1
ATOM 1558 N N . GLU A 1 202 ? 10.906 0.803 -38.673 1.00 82.19 202 GLU A N 1
ATOM 1559 C CA . GLU A 1 202 ? 9.641 0.407 -38.072 1.00 82.19 202 GLU A CA 1
ATOM 1560 C C . GLU A 1 202 ? 9.847 -0.769 -37.101 1.00 82.19 202 GLU A C 1
ATOM 1562 O O . GLU A 1 202 ? 10.829 -1.518 -37.154 1.00 82.19 202 GLU A O 1
ATOM 1567 N N . VAL A 1 203 ? 8.908 -0.940 -36.171 1.00 82.88 203 VAL A N 1
ATOM 1568 C CA . VAL A 1 203 ? 8.937 -2.046 -35.207 1.00 82.88 203 VAL A CA 1
ATOM 1569 C C . VAL A 1 203 ? 8.975 -3.394 -35.934 1.00 82.88 203 VAL A C 1
ATOM 1571 O O . VAL A 1 203 ? 8.119 -3.695 -36.764 1.00 82.88 203 VAL A O 1
ATOM 1574 N N . GLY A 1 204 ? 9.939 -4.240 -35.566 1.00 84.94 204 GLY A N 1
ATOM 1575 C CA . GLY A 1 204 ? 10.138 -5.559 -36.163 1.00 84.94 204 GLY A CA 1
ATOM 1576 C C . GLY A 1 204 ? 10.948 -5.560 -37.460 1.00 84.94 204 GLY A C 1
ATOM 1577 O O . GLY A 1 204 ? 11.271 -6.643 -37.949 1.00 84.94 204 GLY A O 1
ATOM 1578 N N . GLU A 1 205 ? 11.319 -4.397 -38.004 1.00 87.06 205 GLU A N 1
ATOM 1579 C CA . GLU A 1 205 ? 12.275 -4.347 -39.107 1.00 87.06 205 GLU A CA 1
ATOM 1580 C C . GLU A 1 205 ? 13.653 -4.823 -38.657 1.00 87.06 205 GLU A C 1
ATOM 1582 O O . GLU A 1 205 ? 14.065 -4.665 -37.504 1.00 87.06 205 GLU A O 1
ATOM 1587 N N . THR A 1 206 ? 14.371 -5.434 -39.592 1.00 89.62 206 THR A N 1
ATOM 1588 C CA . THR A 1 206 ? 15.633 -6.102 -39.302 1.00 89.62 206 THR A CA 1
ATOM 1589 C C . THR A 1 206 ? 16.783 -5.462 -40.049 1.00 89.62 206 THR A C 1
ATOM 1591 O O . THR A 1 206 ? 16.666 -5.192 -41.243 1.00 89.62 206 THR A O 1
ATOM 1594 N N . VAL A 1 207 ? 17.928 -5.331 -39.387 1.00 87.62 207 VAL A N 1
ATOM 1595 C CA . VAL A 1 207 ? 19.185 -4.950 -40.027 1.00 87.62 207 VAL A CA 1
ATOM 1596 C C . VAL A 1 207 ? 20.215 -6.034 -39.795 1.00 87.62 207 VAL A C 1
ATOM 1598 O O . VAL A 1 207 ? 20.376 -6.554 -38.696 1.00 87.62 207 VAL A O 1
ATOM 1601 N N . ALA A 1 208 ? 20.926 -6.388 -40.851 1.00 87.12 208 ALA A N 1
ATOM 1602 C CA . ALA A 1 208 ? 21.969 -7.386 -40.792 1.00 87.12 208 ALA A CA 1
ATOM 1603 C C . ALA A 1 208 ? 23.137 -6.950 -41.666 1.00 87.12 208 ALA A C 1
ATOM 1605 O O . ALA A 1 208 ? 23.196 -5.824 -42.156 1.00 87.12 208 ALA A O 1
ATOM 1606 N N . VAL A 1 209 ? 24.083 -7.861 -41.798 1.00 81.88 209 VAL A N 1
ATOM 1607 C CA . VAL A 1 209 ? 25.395 -7.620 -42.355 1.00 81.88 209 VAL A CA 1
ATOM 1608 C C . VAL A 1 209 ? 25.676 -8.715 -43.352 1.00 81.88 209 VAL A C 1
ATOM 1610 O O . VAL A 1 209 ? 25.911 -9.833 -42.925 1.00 81.88 209 VAL A O 1
ATOM 1613 N N . TYR A 1 210 ? 25.699 -8.436 -44.647 1.00 79.94 210 TYR A N 1
ATOM 1614 C CA . TYR A 1 210 ? 26.031 -9.467 -45.636 1.00 79.94 210 TYR A CA 1
ATOM 1615 C C . TYR A 1 210 ? 27.437 -9.263 -46.221 1.00 79.94 210 TYR A C 1
ATOM 1617 O O . TYR A 1 210 ? 27.780 -8.130 -46.574 1.00 79.94 210 TYR A O 1
ATOM 1625 N N . PRO A 1 211 ? 28.253 -10.329 -46.354 1.00 73.88 211 PRO A N 1
ATOM 1626 C CA . PRO A 1 211 ? 29.481 -10.269 -47.131 1.00 73.88 211 PRO A CA 1
ATOM 1627 C C . PRO A 1 211 ? 29.118 -10.203 -48.619 1.00 73.88 211 PRO A C 1
ATOM 1629 O O . PRO A 1 211 ? 28.429 -11.085 -49.132 1.00 73.88 211 PRO A O 1
ATOM 1632 N N . MET A 1 212 ? 29.582 -9.176 -49.328 1.00 66.56 212 MET A N 1
ATOM 1633 C CA . MET A 1 212 ? 29.428 -9.100 -50.781 1.00 66.56 212 MET A CA 1
ATOM 1634 C C . MET A 1 212 ? 30.696 -9.579 -51.474 1.00 66.56 212 MET A C 1
ATOM 1636 O O . MET A 1 212 ? 31.744 -8.956 -51.346 1.00 66.56 212 MET A O 1
ATOM 1640 N N . TYR A 1 213 ? 30.570 -10.640 -52.265 1.00 65.06 213 TYR A N 1
ATOM 1641 C CA . TYR A 1 213 ? 31.576 -11.040 -53.243 1.00 65.06 213 TYR A CA 1
ATOM 1642 C C . TYR A 1 213 ? 30.880 -11.429 -54.539 1.00 65.06 213 TYR A C 1
ATOM 1644 O O . TYR A 1 213 ? 29.911 -12.190 -54.507 1.00 65.06 213 TYR A O 1
ATOM 1652 N N . ASP A 1 214 ? 31.403 -10.931 -55.659 1.00 57.12 214 ASP A N 1
ATOM 1653 C CA . ASP A 1 214 ? 30.941 -11.307 -56.999 1.00 57.12 214 ASP A CA 1
ATOM 1654 C C . ASP A 1 214 ? 31.639 -12.581 -57.524 1.00 57.12 214 ASP A C 1
ATOM 1656 O O . ASP A 1 214 ? 31.065 -13.279 -58.351 1.00 57.12 214 ASP A O 1
ATOM 1660 N N . ASP A 1 215 ? 32.816 -12.965 -57.003 1.00 55.62 215 ASP A N 1
ATOM 1661 C CA . ASP A 1 215 ? 33.696 -13.926 -57.703 1.00 55.62 215 ASP A CA 1
ATOM 1662 C C . ASP A 1 215 ? 34.323 -15.045 -56.837 1.00 55.62 215 ASP A C 1
ATOM 1664 O O . ASP A 1 215 ? 35.382 -15.580 -57.155 1.00 55.62 215 ASP A O 1
ATOM 1668 N N . GLY A 1 216 ? 33.661 -15.480 -55.760 1.00 54.12 216 GLY A N 1
ATOM 1669 C CA . GLY A 1 216 ? 34.061 -16.704 -55.038 1.00 54.12 216 GLY A CA 1
ATOM 1670 C C . GLY A 1 216 ? 35.319 -16.595 -54.165 1.00 54.12 216 GLY A C 1
ATOM 1671 O O . GLY A 1 216 ? 35.769 -17.610 -53.628 1.00 54.12 216 GLY A O 1
ATOM 1672 N N . ASP A 1 217 ? 35.852 -15.389 -53.973 1.00 57.19 217 ASP A N 1
ATOM 1673 C CA . ASP A 1 217 ? 36.880 -15.126 -52.970 1.00 57.19 217 ASP A CA 1
ATOM 1674 C C . ASP A 1 217 ? 36.276 -15.210 -51.560 1.00 57.19 217 ASP A C 1
ATOM 1676 O O . ASP A 1 217 ? 35.257 -14.593 -51.244 1.00 57.19 217 ASP A O 1
ATOM 1680 N N . SER A 1 218 ? 36.895 -16.016 -50.698 1.00 57.22 218 SER A N 1
ATOM 1681 C CA . SER A 1 218 ? 36.531 -16.100 -49.288 1.00 57.22 218 SER A CA 1
ATOM 1682 C C . SER A 1 218 ? 37.110 -14.908 -48.536 1.00 57.22 218 SER A C 1
ATOM 1684 O O . SER A 1 218 ? 38.321 -14.690 -48.571 1.00 57.22 218 SER A O 1
ATOM 1686 N N . TRP A 1 219 ? 36.284 -14.196 -47.776 1.00 60.94 219 TRP A N 1
ATOM 1687 C CA . TRP A 1 219 ? 36.792 -13.358 -46.697 1.00 60.94 219 TRP A CA 1
ATOM 1688 C C . TRP A 1 219 ? 37.503 -14.228 -45.653 1.00 60.94 219 TRP A C 1
ATOM 1690 O O . TRP A 1 219 ? 36.996 -15.270 -45.231 1.00 60.94 219 TRP A O 1
ATOM 1700 N N . THR A 1 220 ? 38.688 -13.801 -45.236 1.00 58.09 220 THR A N 1
ATOM 1701 C CA . THR A 1 220 ? 39.395 -14.362 -44.085 1.00 58.09 220 THR A CA 1
ATOM 1702 C C . THR A 1 220 ? 39.557 -13.261 -43.057 1.00 58.09 220 THR A C 1
ATOM 1704 O O . THR A 1 220 ? 40.185 -12.239 -43.330 1.00 58.09 220 THR A O 1
ATOM 1707 N N . LEU A 1 221 ? 38.988 -13.461 -41.871 1.00 63.25 221 LEU A N 1
ATOM 1708 C CA . LEU A 1 221 ? 39.338 -12.650 -40.716 1.00 63.25 221 LEU A CA 1
ATOM 1709 C C . LEU A 1 221 ? 40.641 -13.201 -40.148 1.00 63.25 221 LEU A C 1
ATOM 1711 O O . LEU A 1 221 ? 40.656 -14.252 -39.510 1.00 63.25 221 LEU A O 1
ATOM 1715 N N . ASP A 1 222 ? 41.745 -12.510 -40.409 1.00 59.34 222 ASP A N 1
ATOM 1716 C CA . ASP A 1 222 ? 43.018 -12.870 -39.801 1.00 59.34 222 ASP A CA 1
ATOM 1717 C C . ASP A 1 222 ? 42.937 -12.704 -38.278 1.00 59.34 222 ASP A C 1
ATOM 1719 O O . ASP A 1 222 ? 42.380 -11.733 -37.748 1.00 59.34 222 ASP A O 1
ATOM 1723 N N . SER A 1 223 ? 43.534 -13.649 -37.549 1.00 55.44 223 SER A N 1
ATOM 1724 C CA . SER A 1 223 ? 43.606 -13.598 -36.091 1.00 55.44 223 SER A CA 1
ATOM 1725 C C . SER A 1 223 ? 44.298 -12.304 -35.645 1.00 55.44 223 SER A C 1
ATOM 1727 O O . SER A 1 223 ? 45.493 -12.128 -35.885 1.00 55.44 223 SER A O 1
ATOM 1729 N N . GLY A 1 224 ? 43.553 -11.402 -35.005 1.00 59.66 224 GLY A N 1
ATOM 1730 C CA . GLY A 1 224 ? 44.044 -10.096 -34.547 1.00 59.66 224 GLY A CA 1
ATOM 1731 C C . GLY A 1 224 ? 43.281 -8.893 -35.104 1.00 59.66 224 GLY A C 1
ATOM 1732 O O . GLY A 1 224 ? 43.506 -7.780 -34.635 1.00 59.66 224 GLY A O 1
ATOM 1733 N N . TRP A 1 225 ? 42.372 -9.102 -36.057 1.00 65.44 225 TRP A N 1
ATOM 1734 C CA . TRP A 1 225 ? 41.539 -8.039 -36.614 1.00 65.44 225 TRP A CA 1
ATOM 1735 C C . TRP A 1 225 ? 40.270 -7.841 -35.786 1.00 65.44 225 TRP A C 1
ATOM 1737 O O . TRP A 1 225 ? 39.621 -8.802 -35.374 1.00 65.44 225 TRP A O 1
ATOM 1747 N N . TYR A 1 226 ? 39.912 -6.579 -35.549 1.00 70.31 226 TYR A N 1
ATOM 1748 C CA . TYR A 1 226 ? 38.683 -6.210 -34.857 1.00 70.31 226 TYR A CA 1
ATOM 1749 C C . TYR A 1 226 ? 37.570 -5.981 -35.880 1.00 70.31 226 TYR A C 1
ATOM 1751 O O . TYR A 1 226 ? 37.626 -5.026 -36.652 1.00 70.31 226 TYR A O 1
ATOM 1759 N N . ASN A 1 227 ? 36.546 -6.835 -35.884 1.00 76.50 227 ASN A N 1
ATOM 1760 C CA . ASN A 1 227 ? 35.350 -6.629 -36.698 1.00 76.50 227 ASN A CA 1
ATOM 1761 C C . ASN A 1 227 ? 34.142 -6.481 -35.771 1.00 76.50 227 ASN A C 1
ATOM 1763 O O . ASN A 1 227 ? 33.810 -7.413 -35.038 1.00 76.50 227 ASN A O 1
ATOM 1767 N N . GLY A 1 228 ? 33.521 -5.300 -35.782 1.00 84.56 228 GLY A N 1
ATOM 1768 C CA . GLY A 1 228 ? 32.436 -4.941 -34.871 1.00 84.56 228 GLY A CA 1
ATOM 1769 C C . GLY A 1 228 ? 31.189 -4.449 -35.596 1.00 84.56 228 GLY A C 1
ATOM 1770 O O . GLY A 1 228 ? 31.285 -3.818 -36.649 1.00 84.56 228 GLY A O 1
ATOM 1771 N N . PHE A 1 229 ? 30.037 -4.718 -34.986 1.00 88.44 229 PHE A N 1
ATOM 1772 C CA . PHE A 1 229 ? 28.704 -4.278 -35.376 1.00 88.44 229 PHE A CA 1
ATOM 1773 C C . PHE A 1 229 ? 27.982 -3.701 -34.166 1.00 88.44 229 PHE A C 1
ATOM 1775 O O . PHE A 1 229 ? 27.801 -4.380 -33.158 1.00 88.44 229 PHE A O 1
ATOM 1782 N N . ALA A 1 230 ? 27.607 -2.429 -34.244 1.00 90.94 230 ALA A N 1
ATOM 1783 C CA . ALA A 1 230 ? 26.956 -1.738 -33.145 1.00 90.94 230 ALA A CA 1
ATOM 1784 C C . ALA A 1 230 ? 25.844 -0.831 -33.651 1.00 90.94 230 ALA A C 1
ATOM 1786 O O . ALA A 1 230 ? 25.911 -0.292 -34.758 1.00 90.94 230 ALA A O 1
ATOM 1787 N N . GLY A 1 231 ? 24.859 -0.596 -32.797 1.00 89.06 231 GLY A N 1
ATOM 1788 C CA . GLY A 1 231 ? 23.833 0.389 -33.065 1.00 89.06 231 GLY A CA 1
ATOM 1789 C C . GLY A 1 231 ? 23.109 0.835 -31.812 1.00 89.06 231 GLY A C 1
ATOM 1790 O O . GLY A 1 231 ? 23.135 0.162 -30.783 1.00 89.06 231 GLY A O 1
ATOM 1791 N N . TYR A 1 232 ? 22.497 2.009 -31.884 1.00 88.12 232 TYR A N 1
ATOM 1792 C CA . TYR A 1 232 ? 21.706 2.559 -30.791 1.00 88.12 232 TYR A CA 1
ATOM 1793 C C . TYR A 1 232 ? 20.595 3.463 -31.314 1.00 88.12 232 TYR A C 1
ATOM 1795 O O . TYR A 1 232 ? 20.697 4.054 -32.393 1.00 88.12 232 TYR A O 1
ATOM 1803 N N . LEU A 1 233 ? 19.535 3.566 -30.520 1.00 84.56 233 LEU A N 1
ATOM 1804 C CA . LEU A 1 233 ? 18.400 4.431 -30.789 1.00 84.56 233 LEU A CA 1
ATOM 1805 C C . LEU A 1 233 ? 18.733 5.879 -30.434 1.00 84.56 233 LEU A C 1
ATOM 1807 O O . LEU A 1 233 ? 19.119 6.169 -29.301 1.00 84.56 233 LEU A O 1
ATOM 1811 N N . ILE A 1 234 ? 18.562 6.781 -31.400 1.00 78.06 234 ILE A N 1
ATOM 1812 C CA . ILE A 1 234 ? 18.767 8.220 -31.207 1.00 78.06 234 ILE A CA 1
ATOM 1813 C C . ILE A 1 234 ? 17.490 8.867 -30.660 1.00 78.06 234 ILE A C 1
ATOM 1815 O O . ILE A 1 234 ? 17.557 9.663 -29.724 1.00 78.06 234 ILE A O 1
ATOM 1819 N N . ALA A 1 235 ? 16.335 8.519 -31.233 1.00 74.19 235 ALA A N 1
ATOM 1820 C CA . ALA A 1 235 ? 15.028 9.040 -30.842 1.00 74.19 235 ALA A CA 1
ATOM 1821 C C . ALA A 1 235 ? 13.902 8.061 -31.210 1.00 74.19 235 ALA A C 1
ATOM 1823 O O . ALA A 1 235 ? 13.918 7.495 -32.306 1.00 74.19 235 ALA A O 1
ATOM 1824 N N . ALA A 1 236 ? 12.930 7.903 -30.311 1.00 70.88 236 ALA A N 1
ATOM 1825 C CA . ALA A 1 236 ? 11.644 7.263 -30.589 1.00 70.88 236 ALA A CA 1
ATOM 1826 C C . ALA A 1 236 ? 10.568 8.329 -30.873 1.00 70.88 236 ALA A C 1
ATOM 1828 O O . ALA A 1 236 ? 10.693 9.459 -30.390 1.00 70.88 236 ALA A O 1
ATOM 1829 N N . ASP A 1 237 ? 9.562 7.974 -31.672 1.00 61.50 237 ASP A N 1
ATOM 1830 C CA . ASP A 1 237 ? 8.396 8.799 -32.029 1.00 61.50 237 ASP A CA 1
ATOM 1831 C C . ASP A 1 237 ? 7.282 8.748 -30.978 1.00 61.50 237 ASP A C 1
ATOM 1833 O O . ASP A 1 237 ? 6.964 7.632 -30.509 1.00 61.50 237 ASP A O 1
#

Radius of gyration: 59.26 Å; Cα contacts (8 Å, |Δi|>4): 270; chains: 1; bounding box: 110×36×149 Å

Solvent-accessible surface area (backbone atoms only — not comparable to full-atom values): 13598 Å² total; per-residue (Å²): 113,70,74,62,54,53,51,50,52,52,52,52,51,53,52,52,55,57,65,73,66,52,89,52,87,65,53,62,58,53,51,52,52,50,52,51,50,52,51,52,51,51,52,50,50,54,49,50,54,52,53,49,54,54,49,52,54,51,50,53,52,49,53,53,49,51,50,54,51,48,56,52,48,54,52,50,51,56,53,51,52,54,51,51,52,52,52,51,54,52,52,54,52,54,53,50,51,50,52,52,50,55,59,48,60,77,64,56,76,79,75,73,76,75,47,36,37,30,24,24,51,49,62,89,74,65,79,69,74,71,57,62,84,46,49,53,52,28,59,49,62,81,41,56,38,88,65,25,56,39,48,86,64,19,37,34,34,40,60,90,59,103,42,48,38,58,34,31,43,40,42,27,49,67,43,31,36,88,92,66,78,75,46,88,82,86,85,94,70,101,67,95,62,76,45,72,43,75,42,65,44,53,68,65,41,64,48,40,23,36,52,86,60,95,77,83,71,67,81,74,69,58,79,84,64,89,46,45,44,32,35,37,63,76,43,72,89

pLDDT: mean 77.27, std 16.6, range [32.0, 97.31]

Organism: NCBI:txid370345

Foldseek 3Di:
DVVVVVVVVVVVVVVVVVVVVPDDVCPVVVVVVVVVVVVVVVVVVVVVVVVVVVVVVVVVVVVVVVVVVVVVVVVVVVVVVVVVVVVVVVVVVVVVVVVVVVVVVVVPPPPPDWAKWKFWADLVPPPDQDDQPAFDARQGIPDGPPVQADNVRQKGFQADDPWFFQKKKKKFQAFADPDDGQDDDDDDDPDGDIDIGIDGDGHGDMGTGGDDDPPPDGDRDHRPDIGMIIMIGPDTD

Secondary structure (DSSP, 8-state):
-HHHHHHHHHHHHHHHHHHHT---THHHHHHHHHHHHHHHHHHHHHHHHHHHHHHHHHHHHHHHHHHHHHHHHHHHHHHHHHHHHHHHHHHHHHHHHHHHHHHHHTTS----PPPEEEEE--TTT--S---TTSPPP--EEEEEGGG-EETTTTEEE----SS-EEEEEEEESS-B-TTS-S------SS----EEEEEEE-TT-EE--B---SS-PPP---TT---EEEEEEEEE-